Protein AF-X6MLT4-F1 (afdb_monomer_lite)

InterPro domains:
  IPR001128 Cytochrome P450 [PF00067] (23-188)
  IPR036396 Cytochrome P450 superfamily [G3DSA:1.10.630.10] (1-189)
  IPR036396 Cytochrome P450 superfamily [SSF48264] (21-188)

Foldseek 3Di:
DVVVVVVVVVVVVVVVVVLPPPPQVLQLVLCVLADDCACSNDHDPVVVVNCVVVVVLPDPCNCVVPLVVLLVVLVVLLVVLVCVLCCVVPDDDDPPPDDDDVVQSVLQSVVQSCCCSPQVDGPCSRVPPPDDDLLSVLVVLLVVLSVVCSVDPCVVVCCVVVDDSNVSNNVSSVSNVVVVVVSVVVVVD

Organism: Reticulomyxa filosa (NCBI:txid46433)

Secondary structure (DSSP, 8-state):
-HHHHHHHHHHHHHHHHHTT--TTHHHHHHHTTSSSS-TTT--HHHHHHHHHHHHHHS-HHHIIIIIHHHHHHHHHHHHHHHHHHHTTTS-SS--------HHHHHHHHHHHHHHHHHHS----TTTTTTS--HHHHHHHHHHHHHHHHHH-TTHHHHHHHT-THHHHHHHHHHHHHHHHHHHHHHHH-

Structure (mmCIF, N/CA/C/O backbone):
data_AF-X6MLT4-F1
#
_entry.id   AF-X6MLT4-F1
#
loop_
_atom_site.group_PDB
_atom_site.id
_atom_site.type_symbol
_atom_site.label_atom_id
_atom_site.label_alt_id
_atom_site.label_comp_id
_atom_site.label_asym_id
_atom_site.label_entity_id
_atom_site.label_seq_id
_atom_site.pdbx_PDB_ins_code
_atom_site.Cartn_x
_atom_site.Cartn_y
_atom_site.Cartn_z
_atom_site.occupancy
_atom_site.B_iso_or_equiv
_atom_site.auth_seq_id
_atom_site.auth_comp_id
_atom_site.auth_asym_id
_atom_site.auth_atom_id
_atom_site.pdbx_PDB_model_num
ATOM 1 N N . LYS A 1 1 ? 28.533 39.819 -15.762 1.00 54.66 1 LYS A N 1
ATOM 2 C CA . LYS A 1 1 ? 27.750 38.978 -16.721 1.00 54.66 1 LYS A CA 1
ATOM 3 C C . LYS A 1 1 ? 28.356 37.575 -16.992 1.00 54.66 1 LYS A C 1
ATOM 5 O O . LYS A 1 1 ? 27.590 36.622 -17.124 1.00 54.66 1 LYS A O 1
ATOM 10 N N . ASN A 1 2 ? 29.686 37.382 -16.991 1.00 53.00 2 ASN A N 1
ATOM 11 C CA . ASN A 1 2 ? 30.328 36.073 -17.263 1.00 53.00 2 ASN A CA 1
ATOM 12 C C . ASN A 1 2 ? 30.229 35.022 -16.133 1.00 53.00 2 ASN A C 1
ATOM 14 O O . ASN A 1 2 ? 30.127 33.825 -16.408 1.00 53.00 2 ASN A O 1
ATOM 18 N N . VAL A 1 3 ? 30.159 35.446 -14.867 1.00 55.94 3 VAL A N 1
ATOM 19 C CA . VAL A 1 3 ? 30.060 34.540 -13.703 1.00 55.94 3 VAL A CA 1
ATOM 20 C C . VAL A 1 3 ? 28.701 33.823 -13.633 1.00 55.94 3 VAL A C 1
ATOM 22 O O . VAL A 1 3 ? 28.648 32.618 -13.381 1.00 55.94 3 VAL A O 1
ATOM 25 N N . LEU A 1 4 ? 27.596 34.513 -13.950 1.00 54.12 4 LEU A N 1
ATOM 26 C CA . LEU A 1 4 ? 26.261 33.899 -14.027 1.00 54.12 4 LEU A CA 1
ATOM 27 C C . LEU A 1 4 ? 26.144 32.889 -15.180 1.00 54.12 4 LEU A C 1
ATOM 29 O O . LEU A 1 4 ? 25.525 31.838 -15.006 1.00 54.12 4 LEU A O 1
ATOM 33 N N . LYS A 1 5 ? 26.771 33.159 -16.336 1.00 52.03 5 LYS A N 1
ATOM 34 C CA . LYS A 1 5 ? 26.827 32.205 -17.458 1.00 52.03 5 LYS A CA 1
ATOM 35 C C . LYS A 1 5 ? 27.640 30.955 -17.093 1.00 52.03 5 LYS A C 1
ATOM 37 O O . LYS A 1 5 ? 27.189 29.849 -17.393 1.00 52.03 5 LYS A O 1
ATOM 42 N N . LYS A 1 6 ? 28.768 31.103 -16.376 1.00 51.09 6 LYS A N 1
ATOM 43 C CA . LYS A 1 6 ? 29.534 29.971 -15.818 1.00 51.09 6 LYS A CA 1
ATOM 44 C C . LYS A 1 6 ? 28.694 29.173 -14.815 1.00 51.09 6 LYS A C 1
ATOM 46 O O . LYS A 1 6 ? 28.498 27.987 -15.045 1.00 51.09 6 LYS A O 1
ATOM 51 N N . LYS A 1 7 ? 28.074 29.800 -13.803 1.00 51.25 7 LYS A N 1
ATOM 52 C CA . LYS A 1 7 ? 27.198 29.106 -12.829 1.00 51.25 7 LYS A CA 1
ATOM 53 C C . LYS A 1 7 ? 26.026 28.366 -13.496 1.00 51.25 7 LYS A C 1
ATOM 55 O O . LYS A 1 7 ? 25.734 27.234 -13.110 1.00 51.25 7 LYS A O 1
ATOM 60 N N . LYS A 1 8 ? 25.385 28.946 -14.521 1.00 50.88 8 LYS A N 1
ATOM 61 C CA . LYS A 1 8 ? 24.326 28.275 -15.303 1.00 50.88 8 LYS A CA 1
ATOM 62 C C . LYS A 1 8 ? 24.867 27.082 -16.104 1.00 50.88 8 LYS A C 1
ATOM 64 O O . LYS A 1 8 ? 24.251 26.020 -16.064 1.00 50.88 8 LYS A O 1
ATOM 69 N N . LYS A 1 9 ? 26.030 27.203 -16.760 1.00 50.06 9 LYS A N 1
ATOM 70 C CA . LYS A 1 9 ? 26.694 26.081 -17.456 1.00 50.06 9 LYS A CA 1
ATOM 71 C C . LYS A 1 9 ? 27.125 24.974 -16.487 1.00 50.06 9 LYS A C 1
ATOM 73 O O . LYS A 1 9 ? 26.921 23.807 -16.802 1.00 50.06 9 LYS A O 1
ATOM 78 N N . THR A 1 10 ? 27.627 25.305 -15.297 1.00 50.66 10 THR A N 1
ATOM 79 C CA . THR A 1 10 ? 28.013 24.320 -14.270 1.00 50.66 10 THR A CA 1
ATOM 80 C C . THR A 1 10 ? 26.795 23.638 -13.649 1.00 50.66 10 THR A C 1
ATOM 82 O O . THR A 1 10 ? 26.817 22.425 -13.477 1.00 50.66 10 THR A O 1
ATOM 85 N N . LYS A 1 11 ? 25.693 24.362 -13.391 1.00 51.34 11 LYS A N 1
ATOM 86 C CA . LYS A 1 11 ? 24.409 23.759 -12.978 1.00 51.34 11 LYS A CA 1
ATOM 87 C C . LYS A 1 11 ? 23.823 22.862 -14.070 1.00 51.34 11 LYS A C 1
ATOM 89 O O . LYS A 1 11 ? 23.312 21.797 -13.747 1.00 51.34 11 LYS A O 1
ATOM 94 N N . LYS A 1 12 ? 23.928 23.246 -15.349 1.00 46.56 12 LYS A N 1
ATOM 95 C CA . LYS A 1 12 ? 23.459 22.440 -16.491 1.00 46.56 12 LYS A CA 1
ATOM 96 C C . LYS A 1 12 ? 24.333 21.198 -16.708 1.00 46.56 12 LYS A C 1
ATOM 98 O O . LYS A 1 12 ? 23.785 20.123 -16.897 1.00 46.56 12 LYS A O 1
ATOM 103 N N . LYS A 1 13 ? 25.664 21.303 -16.568 1.00 41.69 13 LYS A N 1
ATOM 104 C CA . LYS A 1 13 ? 26.591 20.153 -16.561 1.00 41.69 13 LYS A CA 1
ATOM 105 C C . LYS A 1 13 ? 26.372 19.242 -15.350 1.00 41.69 13 LYS A C 1
ATOM 107 O O . LYS A 1 13 ? 26.327 18.036 -15.537 1.00 41.69 13 LYS A O 1
ATOM 112 N N . LYS A 1 14 ? 26.173 19.781 -14.139 1.00 45.41 14 LYS A N 1
ATOM 113 C CA . LYS A 1 14 ? 25.819 18.982 -12.951 1.00 45.41 14 LYS A CA 1
ATOM 114 C C . LYS A 1 14 ? 24.467 18.294 -13.125 1.00 45.41 14 LYS A C 1
ATOM 116 O O . LYS A 1 14 ? 24.401 17.107 -12.862 1.00 45.41 14 LYS A O 1
ATOM 121 N N . LYS A 1 15 ? 23.436 18.982 -13.643 1.00 47.72 15 LYS A N 1
ATOM 122 C CA . LYS A 1 15 ? 22.147 18.363 -14.008 1.00 47.72 15 LYS A CA 1
ATOM 123 C C . LYS A 1 15 ? 22.341 17.250 -15.035 1.00 47.72 15 LYS A C 1
ATOM 125 O O . LYS A 1 15 ? 21.882 16.154 -14.767 1.00 47.72 15 LYS A O 1
ATOM 130 N N . ASN A 1 16 ? 23.070 17.498 -16.129 1.00 44.91 16 ASN A N 1
ATOM 131 C CA . ASN A 1 16 ? 23.321 16.516 -17.192 1.00 44.91 16 ASN A CA 1
ATOM 132 C C . ASN A 1 16 ? 24.176 15.319 -16.746 1.00 44.91 16 ASN A C 1
ATOM 134 O O . ASN A 1 16 ? 23.954 14.213 -17.220 1.00 44.91 16 ASN A O 1
ATOM 138 N N . LYS A 1 17 ? 25.105 15.513 -15.803 1.00 40.62 17 LYS A N 1
ATOM 139 C CA . LYS A 1 17 ? 25.891 14.427 -15.201 1.00 40.62 17 LYS A CA 1
ATOM 140 C C . LYS A 1 17 ? 25.087 13.662 -14.137 1.00 40.62 17 LYS A C 1
ATOM 142 O O . LYS A 1 17 ? 25.287 12.466 -13.982 1.00 40.62 17 LYS A O 1
ATOM 147 N N . LEU A 1 18 ? 24.125 14.315 -13.468 1.00 41.38 18 LEU A N 1
ATOM 148 C CA . LEU A 1 18 ? 23.193 13.670 -12.531 1.00 41.38 18 LEU A CA 1
ATOM 149 C C . LEU A 1 18 ? 22.198 12.727 -13.221 1.00 41.38 18 LEU A C 1
ATOM 151 O O . LEU A 1 18 ? 21.779 11.754 -12.607 1.00 41.38 18 LEU A O 1
ATOM 155 N N . ILE A 1 19 ? 21.825 13.002 -14.477 1.00 45.56 19 ILE A N 1
ATOM 156 C CA . ILE A 1 19 ? 20.890 12.154 -15.245 1.00 45.56 19 ILE A CA 1
ATOM 157 C C . ILE A 1 19 ? 21.514 10.816 -15.664 1.00 45.56 19 ILE A C 1
ATOM 159 O O . ILE A 1 19 ? 20.781 9.929 -16.081 1.00 45.56 19 ILE A O 1
ATOM 163 N N . HIS A 1 20 ? 22.839 10.670 -15.558 1.00 39.03 20 HIS A N 1
ATOM 164 C CA . HIS A 1 20 ? 23.557 9.437 -15.893 1.00 39.03 20 HIS A CA 1
ATOM 165 C C . HIS A 1 20 ? 24.012 8.634 -14.673 1.00 39.03 20 HIS A C 1
ATOM 167 O O . HIS A 1 20 ? 24.730 7.646 -14.818 1.00 39.03 20 HIS A O 1
ATOM 173 N N . ILE A 1 21 ? 23.601 9.027 -13.467 1.00 43.94 21 ILE A N 1
ATOM 174 C CA . ILE A 1 21 ? 23.871 8.211 -12.291 1.00 43.94 21 ILE A CA 1
ATOM 175 C C . ILE A 1 21 ? 22.916 7.018 -12.353 1.00 43.94 21 ILE A C 1
ATOM 177 O O . ILE A 1 21 ? 21.702 7.209 -12.318 1.00 43.94 21 ILE A O 1
ATOM 181 N N . HIS A 1 22 ? 23.464 5.801 -12.416 1.00 46.34 22 HIS A N 1
ATOM 182 C CA . HIS A 1 22 ? 22.801 4.535 -12.076 1.00 46.34 22 HIS A CA 1
ATOM 183 C C . HIS A 1 22 ? 22.332 4.544 -10.607 1.00 46.34 22 HIS A C 1
ATOM 185 O O . HIS A 1 22 ? 22.750 3.733 -9.789 1.00 46.34 22 HIS A O 1
ATOM 191 N N . LYS A 1 23 ? 21.510 5.518 -10.223 1.00 49.00 23 LYS A N 1
ATOM 192 C CA . LYS A 1 23 ? 21.216 5.827 -8.823 1.00 49.00 23 LYS A CA 1
ATOM 193 C C . LYS A 1 23 ? 20.222 4.848 -8.199 1.00 49.00 23 LYS A C 1
ATOM 195 O O . LYS A 1 23 ? 20.031 4.880 -6.993 1.00 49.00 23 LYS A O 1
ATOM 200 N N . TYR A 1 24 ? 19.632 3.973 -9.014 1.00 50.09 24 TYR A N 1
ATOM 201 C CA . TYR A 1 24 ? 18.527 3.104 -8.617 1.00 50.09 24 TYR A CA 1
ATOM 202 C C . TYR A 1 24 ? 18.720 1.639 -9.030 1.00 50.09 24 TYR A C 1
ATOM 204 O O . TYR A 1 24 ? 17.807 0.850 -8.840 1.00 50.09 24 TYR A O 1
ATOM 212 N N . LYS A 1 25 ? 19.900 1.231 -9.537 1.00 52.53 25 LYS A N 1
ATOM 213 C CA . LYS A 1 25 ? 20.158 -0.160 -9.986 1.00 52.53 25 LYS A CA 1
ATOM 214 C C . LYS A 1 25 ? 19.796 -1.211 -8.927 1.00 52.53 25 LYS A C 1
ATOM 216 O O . LYS A 1 25 ? 19.258 -2.256 -9.270 1.00 52.53 25 LYS A O 1
ATOM 221 N N . HIS A 1 26 ? 20.041 -0.908 -7.653 1.00 50.03 26 HIS A N 1
ATOM 222 C CA . HIS A 1 26 ? 19.682 -1.783 -6.536 1.00 50.03 26 HIS A CA 1
ATOM 223 C C . HIS A 1 26 ? 18.173 -1.786 -6.236 1.00 50.03 26 HIS A C 1
ATOM 225 O O . HIS A 1 26 ? 17.614 -2.850 -6.001 1.00 50.03 26 HIS A O 1
ATOM 231 N N . VAL A 1 27 ? 17.496 -0.635 -6.347 1.00 52.00 27 VAL A N 1
ATOM 232 C CA . VAL A 1 27 ? 16.030 -0.526 -6.196 1.00 52.00 27 VAL A CA 1
ATOM 233 C C . VAL A 1 27 ? 15.309 -1.301 -7.304 1.00 52.00 27 VAL A C 1
ATOM 235 O O . VAL A 1 27 ? 14.382 -2.052 -7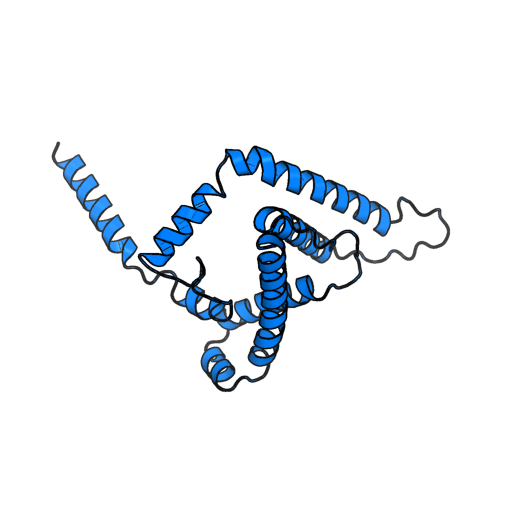.012 1.00 52.00 27 VAL A O 1
ATOM 238 N N . TYR A 1 28 ? 15.784 -1.189 -8.552 1.00 52.19 28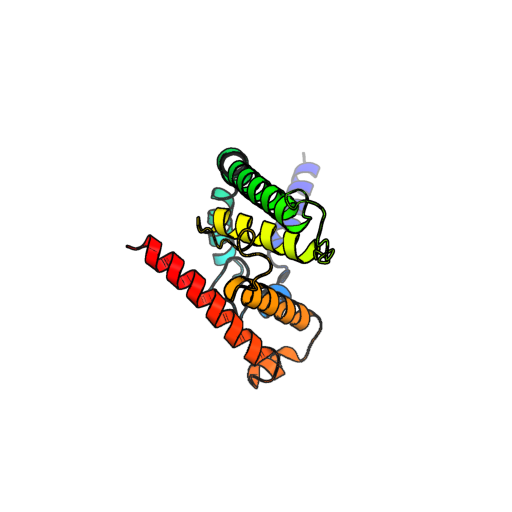 TYR A N 1
ATOM 239 C CA . TYR A 1 28 ? 15.276 -1.969 -9.686 1.00 52.19 28 TYR A CA 1
ATOM 240 C C . TYR A 1 28 ? 15.347 -3.458 -9.400 1.00 52.19 28 TYR A C 1
ATOM 242 O O . TYR A 1 28 ? 14.342 -4.158 -9.465 1.00 52.19 28 TYR A O 1
ATOM 250 N N . LEU A 1 29 ? 16.535 -3.942 -9.036 1.00 51.81 29 LEU A N 1
ATOM 251 C CA . LEU A 1 29 ? 16.753 -5.367 -8.850 1.00 51.81 29 LEU A CA 1
ATOM 252 C C . LEU A 1 29 ? 15.892 -5.972 -7.734 1.00 51.81 29 LEU A C 1
ATOM 254 O O . LEU A 1 29 ? 15.438 -7.109 -7.874 1.00 51.81 29 LEU A O 1
ATOM 258 N N . VAL A 1 30 ? 15.623 -5.204 -6.680 1.00 55.12 30 VAL A N 1
ATOM 259 C CA . VAL A 1 30 ? 14.838 -5.656 -5.531 1.00 55.12 30 VAL A CA 1
ATOM 260 C C . VAL A 1 30 ? 13.341 -5.727 -5.843 1.00 55.12 30 VAL A C 1
ATOM 262 O O . VAL A 1 30 ? 12.707 -6.712 -5.471 1.00 55.12 30 VAL A O 1
ATOM 265 N N . CYS A 1 31 ? 12.794 -4.762 -6.591 1.00 57.31 31 CYS A N 1
ATOM 266 C CA . CYS A 1 31 ? 11.363 -4.697 -6.921 1.00 57.31 31 CYS A CA 1
ATOM 267 C C . CYS A 1 31 ? 10.966 -5.381 -8.243 1.00 57.31 31 CYS A C 1
ATOM 269 O O . CYS A 1 31 ? 9.790 -5.362 -8.602 1.00 57.31 31 CYS A O 1
ATOM 271 N N . THR A 1 32 ? 11.898 -6.014 -8.964 1.00 60.00 32 THR A N 1
ATOM 272 C CA . THR A 1 32 ? 11.619 -6.699 -10.251 1.00 60.00 32 THR A CA 1
ATOM 273 C C . THR A 1 32 ? 10.580 -7.829 -10.196 1.00 60.00 32 THR A C 1
ATOM 275 O O . THR A 1 32 ? 10.226 -8.374 -11.238 1.00 60.00 32 THR A O 1
ATOM 278 N N . CYS A 1 33 ? 10.126 -8.239 -9.013 1.00 59.38 33 CYS A N 1
ATOM 279 C CA . CYS A 1 33 ? 9.062 -9.229 -8.857 1.00 59.38 33 CYS A CA 1
ATOM 280 C C . CYS A 1 33 ? 7.651 -8.636 -9.021 1.00 59.38 33 CYS A C 1
ATOM 282 O O . CYS A 1 33 ? 6.722 -9.388 -9.288 1.00 59.38 33 CYS A O 1
ATOM 284 N N . ALA A 1 34 ? 7.472 -7.316 -8.908 1.00 59.91 34 ALA A N 1
ATOM 285 C CA . ALA A 1 34 ? 6.179 -6.678 -9.153 1.00 59.91 34 ALA A CA 1
ATOM 286 C C . ALA A 1 34 ? 5.854 -6.643 -10.661 1.00 59.91 34 ALA A C 1
ATOM 288 O O . ALA A 1 34 ? 6.740 -6.398 -11.482 1.00 59.91 34 ALA A O 1
ATOM 289 N N . LYS A 1 35 ? 4.586 -6.882 -11.034 1.00 59.28 35 LYS A N 1
ATOM 290 C CA . LYS A 1 35 ? 4.142 -6.896 -12.439 1.00 59.28 35 LYS A CA 1
ATOM 291 C C . LYS A 1 35 ? 4.474 -5.576 -13.151 1.00 59.28 35 LYS A C 1
ATOM 293 O O . LYS A 1 35 ? 4.056 -4.497 -12.734 1.00 59.28 35 LYS A O 1
ATOM 298 N N . GLY A 1 36 ? 5.137 -5.703 -14.298 1.00 66.00 36 GLY A N 1
ATOM 299 C CA . GLY A 1 36 ? 5.255 -4.658 -15.308 1.00 66.00 36 GLY A CA 1
ATOM 300 C C . GLY A 1 36 ? 6.340 -3.605 -15.081 1.00 66.00 36 GLY A C 1
ATOM 301 O O . GLY A 1 36 ? 7.147 -3.621 -14.149 1.00 66.00 36 GLY A O 1
ATOM 302 N N . ASP A 1 37 ? 6.321 -2.647 -15.997 1.00 72.94 37 ASP A N 1
ATOM 303 C CA . ASP A 1 37 ? 7.250 -1.531 -16.094 1.00 72.94 37 ASP A CA 1
ATOM 304 C C . ASP A 1 37 ? 6.835 -0.394 -15.138 1.00 72.94 37 ASP A C 1
ATOM 306 O O . ASP A 1 37 ? 6.590 0.739 -15.534 1.00 72.94 37 ASP A O 1
ATOM 310 N N . GLY A 1 38 ? 6.714 -0.682 -13.840 1.00 71.50 38 GLY A N 1
ATOM 311 C CA . GLY A 1 38 ? 6.264 0.298 -12.844 1.00 71.50 38 GLY A CA 1
ATOM 312 C C . GLY A 1 38 ? 7.167 1.539 -12.734 1.00 71.50 38 GLY A C 1
ATOM 313 O O . GLY A 1 38 ? 8.320 1.553 -13.174 1.00 71.50 38 GLY A O 1
ATOM 314 N N . ILE A 1 39 ? 6.678 2.605 -12.087 1.00 77.56 39 ILE A N 1
ATOM 315 C CA . ILE A 1 39 ? 7.470 3.829 -11.826 1.00 77.56 39 ILE A CA 1
ATOM 316 C C . ILE A 1 39 ? 8.750 3.553 -11.015 1.00 77.56 39 ILE A C 1
ATOM 318 O O . ILE A 1 39 ? 9.720 4.299 -11.121 1.00 77.56 39 ILE A O 1
ATOM 322 N N . PHE A 1 40 ? 8.760 2.476 -10.228 1.00 75.62 40 PHE A N 1
ATOM 323 C CA . PHE A 1 40 ? 9.914 2.028 -9.447 1.00 75.62 40 PHE A CA 1
ATOM 324 C C . PHE A 1 40 ? 10.815 1.049 -10.207 1.00 75.62 40 PHE A C 1
ATOM 326 O O . PHE A 1 40 ? 11.946 0.836 -9.782 1.00 75.62 40 PHE A O 1
ATOM 333 N N . ASN A 1 41 ? 10.320 0.468 -11.309 1.00 75.06 41 ASN A N 1
ATOM 334 C CA . ASN A 1 41 ? 11.003 -0.589 -12.055 1.00 75.06 41 ASN A CA 1
ATOM 335 C C . ASN A 1 41 ? 11.476 -0.167 -13.467 1.00 75.06 41 ASN A C 1
ATOM 337 O O . ASN A 1 41 ? 12.159 -0.919 -14.152 1.00 75.06 41 ASN A O 1
ATOM 341 N N . THR A 1 42 ? 11.182 1.068 -13.889 1.00 81.25 42 THR A N 1
ATOM 342 C CA . THR A 1 42 ? 11.646 1.643 -15.164 1.00 81.25 42 THR A CA 1
ATOM 343 C C . THR A 1 42 ? 12.588 2.825 -15.009 1.00 81.25 42 THR A C 1
ATOM 345 O O . THR A 1 42 ? 12.370 3.671 -14.151 1.00 81.25 42 THR A O 1
ATOM 348 N N . ASP A 1 43 ? 13.562 2.942 -15.921 1.00 78.19 43 ASP A N 1
ATOM 349 C CA . ASP A 1 43 ? 14.540 4.035 -15.998 1.00 78.19 43 ASP A CA 1
ATOM 350 C C . ASP A 1 43 ? 14.289 4.984 -17.196 1.00 78.19 43 ASP A C 1
ATOM 352 O O . ASP A 1 43 ? 13.504 4.729 -18.117 1.00 78.19 43 ASP A O 1
ATOM 356 N N . GLY A 1 44 ? 14.990 6.122 -17.216 1.00 83.31 44 GLY A N 1
ATOM 357 C CA . GLY A 1 44 ? 15.119 6.961 -18.413 1.00 83.31 44 GLY A CA 1
ATOM 358 C C . GLY A 1 44 ? 13.822 7.639 -18.882 1.00 83.31 44 GLY A C 1
ATOM 359 O O . GLY A 1 44 ? 13.242 8.464 -18.172 1.00 83.31 44 GLY A O 1
ATOM 360 N N . LYS A 1 45 ? 13.416 7.398 -20.138 1.00 84.94 45 LYS A N 1
ATOM 361 C CA . LYS A 1 45 ? 12.229 8.044 -20.739 1.00 84.94 45 LYS A CA 1
ATOM 362 C C . LYS A 1 45 ? 10.921 7.499 -20.159 1.00 84.94 45 LYS A C 1
ATOM 364 O O . LYS A 1 45 ? 9.991 8.281 -19.981 1.00 84.94 45 LYS A O 1
ATOM 369 N N . ILE A 1 46 ? 10.862 6.201 -19.863 1.00 83.31 46 ILE A N 1
ATOM 370 C CA . ILE A 1 46 ? 9.659 5.542 -19.335 1.00 83.31 46 ILE A CA 1
ATOM 371 C C . ILE A 1 46 ? 9.390 6.042 -17.913 1.00 83.31 46 ILE A C 1
ATOM 373 O O . ILE A 1 46 ? 8.312 6.573 -17.650 1.00 83.31 46 ILE A O 1
ATOM 377 N N . TRP A 1 47 ? 10.424 6.069 -17.066 1.00 86.19 47 TRP A N 1
ATOM 378 C CA . TRP A 1 47 ? 10.353 6.675 -15.735 1.00 86.19 47 TRP A CA 1
ATOM 379 C C . TRP A 1 47 ? 9.806 8.106 -15.754 1.00 86.19 47 TRP A C 1
ATOM 381 O O . 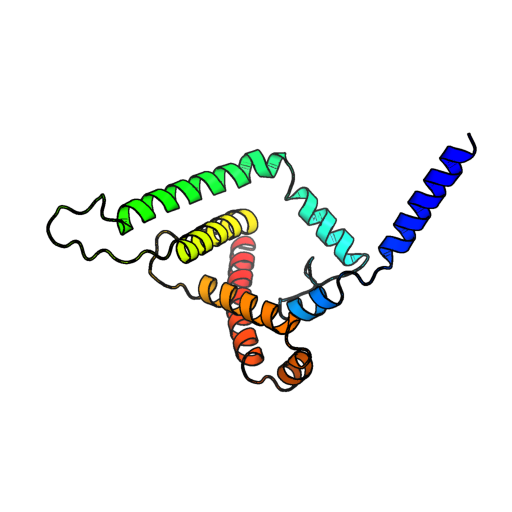TRP A 1 47 ? 8.925 8.462 -14.975 1.00 86.19 47 TRP A O 1
ATOM 391 N N . LYS A 1 48 ? 10.304 8.948 -16.674 1.00 86.31 48 LYS A N 1
ATOM 392 C CA . LYS A 1 48 ? 9.840 10.338 -16.808 1.00 86.31 48 LYS A CA 1
ATOM 393 C C . LYS A 1 48 ? 8.355 10.415 -17.147 1.00 86.31 48 LYS A C 1
ATOM 395 O O . LYS A 1 48 ? 7.680 11.291 -16.613 1.00 86.31 48 LYS A O 1
ATOM 400 N N . LYS A 1 49 ? 7.856 9.527 -18.013 1.00 88.12 49 LYS A N 1
ATOM 401 C CA . LYS A 1 49 ? 6.427 9.450 -18.344 1.00 88.12 49 LYS A CA 1
ATOM 402 C C . LYS A 1 49 ? 5.611 9.047 -17.113 1.00 88.12 49 LYS A C 1
ATOM 404 O O . LYS A 1 49 ? 4.704 9.787 -16.742 1.00 88.12 49 LYS A O 1
ATOM 409 N N . HIS A 1 50 ? 5.979 7.957 -16.437 1.00 86.69 50 HIS A N 1
ATOM 410 C CA . HIS A 1 50 ? 5.270 7.481 -15.240 1.00 86.69 50 HIS A CA 1
ATOM 411 C C . HIS A 1 50 ? 5.286 8.514 -14.112 1.00 86.69 50 HIS A C 1
ATOM 413 O O . HIS A 1 50 ? 4.244 8.823 -13.539 1.00 86.69 50 HIS A O 1
ATOM 419 N N . ARG A 1 51 ? 6.434 9.152 -13.864 1.00 88.81 51 ARG A N 1
ATOM 420 C CA . ARG A 1 51 ? 6.547 10.237 -12.885 1.00 88.81 51 ARG A CA 1
ATOM 421 C C . ARG A 1 51 ? 5.705 11.453 -13.252 1.00 88.81 51 ARG A C 1
ATOM 423 O O . ARG A 1 51 ? 5.113 12.049 -12.360 1.00 88.81 51 ARG A O 1
ATOM 430 N N . ALA A 1 52 ? 5.648 11.835 -14.527 1.00 89.31 52 ALA A N 1
ATOM 431 C CA . ALA A 1 52 ? 4.818 12.957 -14.957 1.00 89.31 52 ALA A CA 1
ATOM 432 C C . ALA A 1 52 ? 3.327 12.679 -14.718 1.00 89.31 52 ALA A C 1
ATOM 434 O O . ALA A 1 52 ? 2.611 13.576 -14.281 1.00 89.31 52 ALA A O 1
ATOM 435 N N . ILE A 1 53 ? 2.868 11.447 -14.953 1.00 87.44 53 ILE A N 1
ATOM 436 C CA . ILE A 1 53 ? 1.494 11.025 -14.647 1.00 87.44 53 ILE A CA 1
ATOM 437 C C . ILE A 1 53 ? 1.258 11.065 -13.132 1.00 87.44 53 ILE A C 1
ATOM 439 O O . ILE A 1 53 ? 0.395 11.811 -12.678 1.00 87.44 53 ILE A O 1
ATOM 443 N N . ALA A 1 54 ? 2.089 10.373 -12.347 1.00 84.88 54 ALA A N 1
ATOM 444 C CA . ALA A 1 54 ? 1.959 10.320 -10.890 1.00 84.88 54 ALA A CA 1
ATOM 445 C C . ALA A 1 54 ? 1.979 11.716 -10.242 1.00 84.88 54 ALA A C 1
ATOM 447 O O . ALA A 1 54 ? 1.170 12.012 -9.373 1.00 84.88 54 ALA A O 1
ATOM 448 N N . SER A 1 55 ? 2.846 12.621 -10.705 1.00 86.75 55 SER A N 1
ATOM 449 C CA . SER A 1 55 ? 2.937 13.982 -10.155 1.00 86.75 55 SER A CA 1
ATOM 450 C C . SER A 1 55 ? 1.664 14.819 -10.316 1.00 86.75 55 SER A C 1
ATOM 452 O O . SER A 1 55 ? 1.464 15.758 -9.553 1.00 86.75 55 SER A O 1
ATOM 454 N N . ARG A 1 56 ? 0.804 14.495 -11.291 1.00 85.44 56 ARG A N 1
ATOM 455 C CA . ARG A 1 56 ? -0.496 15.161 -11.464 1.00 85.44 56 ARG A CA 1
ATOM 456 C C . ARG A 1 56 ? -1.572 14.593 -10.544 1.00 85.44 56 ARG A C 1
ATOM 458 O O . ARG A 1 56 ? -2.500 15.314 -10.206 1.00 85.44 56 ARG A O 1
ATOM 465 N N . ILE A 1 57 ? -1.426 13.333 -10.141 1.00 80.62 57 ILE A N 1
ATOM 466 C CA . ILE A 1 57 ? -2.280 12.703 -9.131 1.00 80.62 57 ILE A CA 1
ATOM 467 C C . ILE A 1 57 ? -1.937 13.311 -7.763 1.00 80.62 57 ILE A C 1
ATOM 469 O O . ILE A 1 57 ? -2.806 13.811 -7.065 1.00 80.62 57 ILE A O 1
ATOM 473 N N . PHE A 1 58 ? -0.647 13.418 -7.436 1.00 81.12 58 PHE A N 1
ATOM 474 C CA . PHE A 1 58 ? -0.164 14.006 -6.181 1.00 81.12 58 PHE A CA 1
A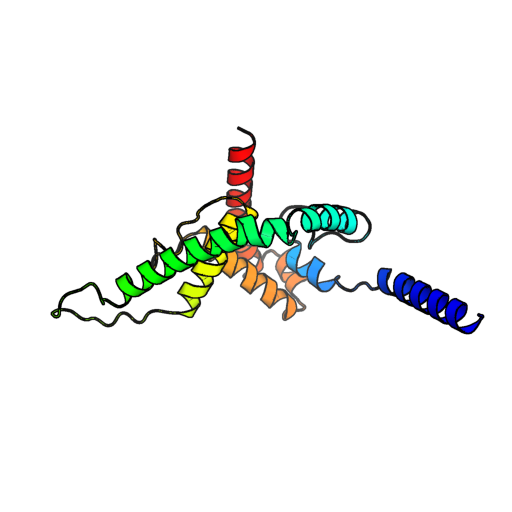TOM 475 C C . PHE A 1 58 ? 0.017 15.531 -6.252 1.00 81.12 58 PHE A C 1
ATOM 477 O O . PHE A 1 58 ? 1.115 16.059 -6.059 1.00 81.12 58 PHE A O 1
ATOM 484 N N . THR A 1 59 ? -1.061 16.261 -6.537 1.00 87.62 59 THR A N 1
ATOM 485 C CA . THR A 1 59 ? -1.066 17.731 -6.420 1.00 87.62 59 THR A CA 1
ATOM 486 C C . THR A 1 59 ? -1.448 18.173 -5.010 1.00 87.62 59 THR A C 1
ATOM 488 O O . THR A 1 59 ? -2.140 17.456 -4.296 1.00 87.62 59 THR A O 1
ATOM 491 N N . MET A 1 60 ? -1.057 19.392 -4.612 1.00 83.12 60 MET A N 1
ATOM 492 C CA . MET A 1 60 ? -1.483 19.967 -3.323 1.00 83.12 60 MET A CA 1
ATOM 493 C C . MET A 1 60 ? -3.005 20.040 -3.179 1.00 83.12 60 MET A C 1
ATOM 495 O O . MET A 1 60 ? -3.516 19.886 -2.077 1.00 83.12 60 MET A O 1
ATOM 499 N N . ARG A 1 61 ? -3.715 20.256 -4.291 1.00 85.12 61 ARG A N 1
ATOM 500 C CA . ARG A 1 61 ? -5.176 20.242 -4.315 1.00 85.12 61 ARG A CA 1
ATOM 501 C C . ARG A 1 61 ? -5.712 18.846 -4.004 1.00 85.12 61 ARG A C 1
ATOM 503 O O . ARG A 1 61 ? -6.445 18.694 -3.047 1.00 85.12 61 ARG A O 1
ATOM 510 N N . SER A 1 62 ? -5.267 17.821 -4.735 1.00 83.94 62 SER A N 1
ATOM 511 C CA . SER A 1 62 ? -5.688 16.434 -4.479 1.00 83.94 62 SER A CA 1
ATOM 512 C C . SER A 1 62 ? -5.335 15.958 -3.065 1.00 83.94 62 SER A C 1
ATOM 514 O O . SER A 1 62 ? -6.121 15.254 -2.438 1.00 83.94 62 SER A O 1
ATOM 516 N N . LEU A 1 63 ? -4.187 16.386 -2.531 1.00 82.25 63 LEU A N 1
ATOM 517 C CA . LEU A 1 63 ? -3.804 16.090 -1.152 1.00 82.25 63 LEU A CA 1
ATOM 518 C C . LEU A 1 63 ? -4.790 16.682 -0.138 1.00 82.25 63 LEU A C 1
ATOM 520 O O . LEU A 1 63 ? -5.225 15.962 0.752 1.00 82.25 63 LEU A O 1
ATOM 524 N N . LYS A 1 64 ? -5.143 17.966 -0.273 1.00 84.44 64 LYS A N 1
ATOM 525 C CA . LYS A 1 64 ? -6.061 18.643 0.656 1.00 84.44 64 LYS A CA 1
ATOM 526 C C . LYS A 1 64 ? -7.507 18.186 0.505 1.00 84.44 64 LYS A C 1
ATOM 528 O O . LYS A 1 64 ? -8.158 17.951 1.511 1.00 84.44 64 LYS A O 1
ATOM 533 N N . ASP A 1 65 ? -7.973 18.064 -0.731 1.00 84.62 65 ASP A N 1
ATOM 534 C CA . ASP A 1 65 ? -9.393 17.872 -1.025 1.00 84.62 65 ASP A CA 1
ATOM 535 C C . ASP A 1 65 ? -9.815 16.400 -0.948 1.00 84.62 65 ASP A C 1
ATOM 537 O O . ASP A 1 65 ? -10.999 16.122 -0.860 1.00 84.62 65 ASP A O 1
ATOM 541 N N . HIS A 1 66 ? -8.877 15.449 -1.039 1.00 83.56 66 HIS A N 1
ATOM 542 C CA . HIS A 1 66 ? -9.223 14.026 -1.114 1.00 83.56 66 HIS A CA 1
ATOM 543 C C . HIS A 1 66 ? -8.394 13.153 -0.172 1.00 83.56 66 HIS A C 1
ATOM 545 O O . HIS A 1 66 ? -8.944 12.380 0.608 1.00 83.56 66 HIS A O 1
ATOM 551 N N . MET A 1 67 ? -7.063 13.275 -0.210 1.00 88.44 67 MET A N 1
ATOM 552 C CA . MET A 1 67 ? -6.206 12.389 0.591 1.00 88.44 67 MET A CA 1
ATOM 553 C C . MET A 1 67 ? -6.321 12.679 2.089 1.00 88.44 67 MET A C 1
ATOM 555 O O . MET A 1 67 ? -6.314 11.751 2.889 1.00 88.44 67 MET A O 1
ATOM 559 N N . PHE A 1 68 ? -6.434 13.955 2.465 1.00 89.88 68 PHE A N 1
ATOM 560 C CA . PHE A 1 68 ? -6.571 14.360 3.861 1.00 89.88 68 PHE A CA 1
ATOM 561 C C . PHE A 1 68 ? -7.915 13.930 4.452 1.00 89.88 68 PHE A C 1
ATOM 563 O O . PHE A 1 68 ? -7.935 13.351 5.530 1.00 89.88 68 PHE A O 1
ATOM 570 N N . GLU A 1 69 ? -9.015 14.138 3.725 1.00 89.25 69 GLU A N 1
ATOM 571 C CA . GLU A 1 69 ? -10.348 13.695 4.148 1.00 89.25 69 GLU A CA 1
ATOM 572 C C . GLU A 1 69 ? -10.411 12.170 4.311 1.00 89.25 69 GLU A C 1
ATOM 574 O O . GLU A 1 69 ? -10.841 11.676 5.348 1.00 89.25 69 GLU A O 1
ATOM 579 N N . CYS A 1 70 ? -9.887 11.413 3.340 1.00 88.94 70 CYS A N 1
ATOM 580 C CA . CYS A 1 70 ? -9.775 9.960 3.465 1.00 88.94 70 CYS A CA 1
ATOM 581 C C . CYS A 1 70 ? -8.983 9.549 4.713 1.00 88.94 70 CYS A C 1
ATOM 583 O O . CYS A 1 70 ? -9.403 8.654 5.450 1.00 88.94 70 CYS A O 1
ATOM 585 N N . PHE A 1 71 ? -7.837 10.190 4.948 1.00 90.69 71 PHE A N 1
ATOM 586 C CA . PHE A 1 71 ? -6.990 9.856 6.083 1.00 90.69 71 PHE A CA 1
ATOM 587 C C . PHE A 1 71 ? -7.679 10.159 7.418 1.00 90.69 71 PHE A C 1
ATOM 589 O O . PHE A 1 71 ? -7.551 9.363 8.345 1.00 90.69 71 PHE A O 1
ATOM 596 N N . LEU A 1 72 ? -8.432 11.260 7.511 1.00 91.88 72 LEU A N 1
ATOM 597 C CA . LEU A 1 72 ? -9.239 11.582 8.689 1.00 91.88 72 LEU A CA 1
ATOM 598 C C . LEU A 1 72 ? -10.307 10.517 8.936 1.00 91.88 72 LEU A C 1
ATOM 600 O O . LEU A 1 72 ? -10.319 9.937 10.014 1.00 91.88 72 LEU A O 1
ATOM 604 N N . ASN A 1 73 ? -11.097 10.165 7.920 1.00 91.50 73 ASN A N 1
ATOM 605 C CA . ASN A 1 73 ? -12.130 9.132 8.051 1.00 91.50 73 ASN A CA 1
ATOM 606 C C . ASN A 1 73 ? -11.535 7.782 8.492 1.00 91.50 73 ASN A C 1
ATOM 608 O O . ASN A 1 73 ? -12.072 7.101 9.358 1.00 91.50 73 ASN A O 1
ATOM 612 N N . THR A 1 74 ? -10.378 7.415 7.934 1.00 92.31 74 THR A N 1
ATOM 613 C CA . THR A 1 74 ? -9.670 6.182 8.319 1.00 92.31 74 THR A CA 1
ATOM 614 C C . THR A 1 74 ? -9.117 6.273 9.752 1.00 92.31 74 THR A C 1
ATOM 616 O O . THR A 1 74 ? -9.051 5.272 10.464 1.00 92.31 74 THR A O 1
ATOM 619 N N . SER A 1 75 ? -8.718 7.469 10.195 1.00 92.56 75 SER A N 1
ATOM 620 C CA . SER A 1 75 ? -8.249 7.712 11.566 1.00 92.56 75 SER A CA 1
ATOM 621 C C . SER A 1 75 ? -9.390 7.633 12.578 1.00 92.56 75 SER A C 1
ATOM 623 O O . SER A 1 75 ? -9.188 7.112 13.672 1.00 92.56 75 SER A O 1
ATOM 625 N N . ASP A 1 76 ? -10.585 8.087 12.209 1.00 93.38 76 ASP A N 1
ATOM 626 C CA . ASP A 1 76 ? -11.780 7.957 13.043 1.00 93.38 76 ASP A CA 1
ATOM 627 C C . ASP A 1 76 ? -12.155 6.478 13.231 1.00 93.38 76 ASP A C 1
ATOM 629 O O . ASP A 1 76 ? -12.338 6.031 14.365 1.00 93.38 76 ASP A O 1
ATOM 633 N N . ASP A 1 77 ? -12.149 5.687 12.149 1.00 92.25 77 ASP A N 1
ATOM 634 C CA . ASP A 1 77 ? -12.350 4.229 12.205 1.00 92.25 77 ASP A CA 1
ATOM 635 C C . ASP A 1 77 ? -11.287 3.539 13.084 1.00 92.25 77 ASP A C 1
ATOM 637 O O . ASP A 1 77 ? -11.590 2.632 13.866 1.00 92.25 77 ASP A O 1
ATOM 641 N N . PHE A 1 78 ? -10.032 3.987 12.997 1.00 93.50 78 PHE A N 1
ATOM 642 C CA . PHE A 1 78 ? -8.933 3.503 13.833 1.00 93.50 78 PHE A CA 1
ATOM 643 C C . PHE A 1 78 ? -9.154 3.798 15.320 1.00 93.50 78 PHE A C 1
ATOM 645 O O . PHE A 1 78 ? -8.986 2.902 16.150 1.00 93.50 78 PHE A O 1
ATOM 652 N N . MET A 1 79 ? -9.551 5.025 15.662 1.00 92.25 79 MET A N 1
ATOM 653 C CA . MET A 1 79 ? -9.827 5.414 17.047 1.00 92.25 79 MET A CA 1
ATOM 654 C C . MET A 1 79 ? -11.020 4.642 17.612 1.00 92.25 79 MET A C 1
ATOM 656 O O . MET A 1 79 ? -10.928 4.109 18.717 1.00 92.25 79 MET A O 1
ATOM 660 N N . ALA A 1 80 ? -12.095 4.499 16.832 1.00 91.56 80 ALA A N 1
ATOM 661 C CA . ALA A 1 80 ? -13.256 3.704 17.219 1.00 91.56 80 ALA A CA 1
ATOM 662 C C . ALA A 1 80 ? -12.866 2.248 17.519 1.00 91.56 80 ALA A C 1
ATOM 664 O O . ALA A 1 80 ? -13.252 1.699 18.555 1.00 91.56 80 ALA A O 1
ATOM 665 N N . LYS A 1 81 ? -12.035 1.638 16.662 1.00 90.44 81 LYS A N 1
ATOM 666 C CA . LYS A 1 81 ? -11.575 0.263 16.872 1.00 90.44 81 LYS A CA 1
ATOM 667 C C . LYS A 1 81 ? -10.652 0.123 18.081 1.00 90.44 81 LYS A C 1
ATOM 669 O O . LYS A 1 81 ? -10.732 -0.873 18.796 1.00 90.44 81 LYS A O 1
ATOM 674 N N . LEU A 1 82 ? -9.783 1.100 18.340 1.00 89.44 82 LEU A N 1
ATOM 675 C CA . LEU A 1 82 ? -8.933 1.081 19.530 1.00 89.44 82 LEU A CA 1
ATOM 676 C C . LEU A 1 82 ? -9.744 1.172 20.825 1.00 89.44 82 LEU A C 1
ATOM 678 O O . LEU A 1 82 ? -9.449 0.422 21.756 1.00 89.44 82 LEU A O 1
ATOM 682 N N . SER A 1 83 ? -10.770 2.025 20.889 1.00 87.88 83 SER A N 1
ATOM 683 C CA . SER A 1 83 ? -11.663 2.095 22.055 1.00 87.88 83 SER A CA 1
ATOM 684 C C . SER A 1 83 ? -12.445 0.790 22.261 1.00 87.88 83 SER A C 1
ATOM 686 O O . SER A 1 83 ? -12.598 0.341 23.400 1.00 87.88 83 SER A O 1
ATOM 688 N N . GLU A 1 84 ? -12.872 0.129 21.176 1.00 86.69 84 GLU A N 1
ATOM 689 C CA . GLU A 1 84 ? -13.496 -1.204 21.224 1.00 86.69 84 GLU A CA 1
ATOM 690 C C . GLU A 1 84 ? -12.542 -2.257 21.817 1.00 86.69 84 GLU A C 1
ATOM 692 O O . GLU A 1 84 ? -12.913 -2.983 22.742 1.00 86.69 84 GLU A O 1
ATOM 697 N N . LEU A 1 85 ? -11.301 -2.317 21.321 1.00 83.19 85 LEU A N 1
ATOM 698 C CA . LEU A 1 85 ? -10.294 -3.293 21.753 1.00 83.19 85 LEU A CA 1
ATOM 699 C C . LEU A 1 85 ? -9.775 -3.032 23.176 1.00 83.19 85 LEU A C 1
ATOM 701 O O . LEU A 1 85 ? -9.471 -3.977 23.897 1.00 83.19 85 LEU A O 1
ATOM 705 N N . THR A 1 86 ? -9.691 -1.767 23.598 1.00 80.31 86 THR A N 1
ATOM 706 C CA . THR A 1 86 ? -9.210 -1.378 24.940 1.00 80.31 86 THR A CA 1
ATOM 707 C C . THR A 1 86 ? -10.274 -1.613 26.023 1.00 80.31 86 THR A C 1
ATOM 709 O O . THR A 1 86 ? -9.992 -1.526 27.218 1.00 80.31 86 THR A O 1
ATOM 712 N N . GLY A 1 87 ? -11.504 -1.962 25.631 1.00 69.88 87 GLY A N 1
ATOM 713 C CA . GLY A 1 87 ? -12.565 -2.305 26.572 1.00 69.88 87 GLY A CA 1
ATOM 714 C C . GLY A 1 87 ? -13.147 -1.102 27.314 1.00 69.88 87 GLY A C 1
ATOM 715 O O . GLY A 1 87 ? -13.841 -1.300 28.306 1.00 69.88 87 GLY A O 1
ATOM 716 N N . GLU A 1 88 ? -12.945 0.130 26.830 1.00 58.28 88 GLU A N 1
ATOM 717 C CA . GLU A 1 88 ? -13.670 1.311 27.336 1.00 58.28 88 GLU A CA 1
ATOM 718 C C . GLU A 1 88 ? -15.196 1.141 27.189 1.00 58.28 88 GLU A C 1
ATOM 720 O O . GLU A 1 88 ? -15.966 1.732 27.941 1.00 58.28 88 GLU A O 1
ATOM 725 N N . ALA A 1 89 ? -15.633 0.268 26.273 1.00 51.19 89 ALA A N 1
ATOM 726 C CA . ALA A 1 89 ? -17.030 -0.099 26.055 1.00 51.19 89 ALA A CA 1
ATOM 727 C C . ALA A 1 89 ? -17.513 -1.348 26.833 1.00 51.19 89 ALA A C 1
ATOM 729 O O . ALA A 1 89 ? -18.697 -1.673 26.751 1.00 51.19 89 ALA A O 1
ATOM 730 N N . LYS A 1 90 ? -16.648 -2.077 27.562 1.00 50.78 90 LYS A N 1
ATOM 731 C CA . LYS A 1 90 ? -17.028 -3.315 28.276 1.00 50.78 90 LYS A CA 1
ATOM 732 C C . LYS A 1 90 ? -17.069 -3.095 29.792 1.00 50.78 90 LYS A C 1
ATOM 734 O O . LYS A 1 90 ? -16.071 -2.749 30.421 1.00 50.78 90 LYS A O 1
ATOM 739 N N . SER A 1 91 ? -18.244 -3.318 30.378 1.00 50.28 91 SER A N 1
ATOM 740 C CA . SER A 1 91 ? -18.497 -3.256 31.818 1.00 50.28 91 SER A CA 1
ATOM 741 C C . SER A 1 91 ? -17.713 -4.330 32.585 1.00 50.28 91 SER A C 1
ATOM 743 O O . SER A 1 91 ? -17.966 -5.520 32.433 1.00 50.28 91 SER A O 1
ATOM 745 N N . SER A 1 92 ? -16.785 -3.847 33.408 1.00 50.94 92 SER A N 1
ATOM 746 C CA . SER A 1 92 ? -16.317 -4.323 34.723 1.00 50.94 92 SER A CA 1
ATOM 747 C C . SER A 1 92 ? -15.883 -5.770 34.997 1.00 50.94 92 SER A C 1
ATOM 749 O O . SER A 1 92 ? -14.971 -5.903 35.807 1.00 50.94 92 SER A O 1
ATOM 751 N N . ASP A 1 93 ? -16.432 -6.826 34.392 1.00 50.06 93 ASP A N 1
ATOM 752 C CA . ASP A 1 93 ? -16.359 -8.152 35.048 1.00 50.06 93 ASP A CA 1
ATOM 753 C C . ASP A 1 93 ? -15.440 -9.196 34.390 1.00 50.06 93 ASP A C 1
ATOM 755 O O . ASP A 1 93 ? -15.175 -10.234 34.988 1.00 50.06 93 ASP A O 1
ATOM 759 N N . GLU A 1 94 ? -14.854 -8.913 33.224 1.00 50.81 94 GLU A N 1
ATOM 760 C CA . GLU A 1 94 ? -13.886 -9.825 32.589 1.00 50.81 94 GLU A CA 1
ATOM 761 C C . GLU A 1 94 ? -12.878 -9.030 31.743 1.00 50.81 94 GLU A C 1
ATOM 763 O O . GLU A 1 94 ? -12.950 -8.953 30.516 1.00 50.81 94 GLU A O 1
ATOM 768 N N . LYS A 1 95 ? -11.959 -8.324 32.416 1.00 52.22 95 LYS A N 1
ATOM 769 C CA . LYS A 1 95 ? -10.858 -7.605 31.757 1.00 52.22 95 LYS A CA 1
ATOM 770 C C . LYS A 1 95 ? -9.656 -8.524 31.586 1.00 52.22 95 LYS A C 1
ATOM 772 O O . LYS A 1 95 ? -8.626 -8.328 32.229 1.00 52.22 95 LYS A O 1
ATOM 777 N N . ASP A 1 96 ? -9.757 -9.467 30.660 1.00 52.59 96 ASP A N 1
ATOM 778 C CA . ASP A 1 96 ? -8.550 -9.932 29.989 1.00 52.59 96 ASP A CA 1
ATOM 779 C C . ASP A 1 96 ? -8.015 -8.738 29.193 1.00 52.59 96 ASP A C 1
ATOM 781 O O . ASP A 1 96 ? -8.534 -8.393 28.131 1.00 52.59 96 ASP A O 1
ATOM 785 N N . LEU A 1 97 ? -7.028 -8.030 29.757 1.00 54.91 97 LEU A N 1
ATOM 786 C CA . LEU A 1 97 ? -6.282 -6.990 29.053 1.00 54.91 97 LEU A CA 1
ATOM 787 C C . LEU A 1 97 ? -5.589 -7.643 27.858 1.00 54.91 97 LEU A C 1
ATOM 789 O O . LEU A 1 97 ? -4.456 -8.119 27.946 1.00 54.91 97 LEU A O 1
ATOM 793 N N . GLN A 1 98 ? -6.292 -7.689 26.732 1.00 62.06 98 GLN A N 1
ATOM 794 C CA . GLN A 1 98 ? -5.734 -8.165 25.487 1.00 62.06 98 GLN A CA 1
ATOM 795 C C . GLN A 1 98 ? -4.631 -7.182 25.094 1.00 62.06 98 GLN A C 1
ATOM 797 O O . GLN A 1 98 ? -4.869 -5.984 24.930 1.00 62.06 98 GLN A O 1
ATOM 802 N N . SER A 1 99 ? -3.394 -7.666 25.009 1.00 72.56 99 SER A N 1
ATOM 803 C CA . SER A 1 99 ? -2.265 -6.831 24.623 1.00 72.56 99 SER A CA 1
ATOM 804 C C . SER A 1 99 ? -2.442 -6.390 23.169 1.00 72.56 99 SER A C 1
ATOM 806 O O . SER A 1 99 ? -2.332 -7.178 22.231 1.00 72.56 99 SER A O 1
ATOM 808 N N . ILE A 1 100 ? -2.755 -5.109 22.974 1.00 81.12 100 ILE A N 1
ATOM 809 C CA . ILE A 1 100 ? -2.912 -4.531 21.640 1.00 81.12 100 ILE A CA 1
ATOM 810 C C . ILE A 1 100 ? -1.524 -4.228 21.082 1.00 81.12 100 ILE A C 1
ATOM 812 O O . ILE A 1 100 ? -0.763 -3.435 21.641 1.00 81.12 100 ILE A O 1
ATOM 816 N N . ASN A 1 101 ? -1.197 -4.826 19.938 1.00 87.38 101 ASN A N 1
ATOM 817 C CA . ASN A 1 101 ? -0.005 -4.448 19.195 1.00 87.38 101 ASN A CA 1
ATOM 818 C C . ASN A 1 101 ? -0.273 -3.152 18.417 1.00 87.38 101 ASN A C 1
ATOM 820 O O . ASN A 1 101 ? -0.829 -3.166 17.319 1.00 87.38 101 ASN A O 1
ATOM 824 N N . ILE A 1 102 ? 0.153 -2.021 18.979 1.00 89.44 102 ILE A N 1
ATOM 825 C CA . ILE A 1 102 ? -0.046 -0.712 18.350 1.00 89.44 102 ILE A CA 1
ATOM 826 C C . ILE A 1 102 ? 0.674 -0.589 16.997 1.00 89.44 102 ILE A C 1
ATOM 828 O O . ILE A 1 102 ? 0.204 0.121 16.111 1.00 89.44 102 ILE A O 1
ATOM 832 N N . SER A 1 103 ? 1.792 -1.296 16.799 1.00 90.81 103 SER A N 1
ATOM 833 C CA . SER A 1 103 ? 2.512 -1.290 15.522 1.00 90.81 103 SER A CA 1
ATOM 834 C C . SER A 1 103 ? 1.720 -1.987 14.416 1.00 90.81 103 SER A C 1
ATOM 836 O O . SER A 1 103 ? 1.690 -1.475 13.300 1.00 90.81 103 SER A O 1
ATOM 838 N N . ASP A 1 104 ? 1.039 -3.095 14.727 1.00 88.94 104 ASP A N 1
ATOM 839 C CA . ASP A 1 104 ? 0.121 -3.768 13.792 1.00 88.94 104 ASP A CA 1
ATOM 840 C C . ASP A 1 104 ? -1.062 -2.858 13.435 1.00 88.94 104 ASP A C 1
ATOM 842 O O . ASP A 1 104 ? -1.404 -2.686 12.266 1.00 88.94 104 ASP A O 1
ATOM 846 N N . MET A 1 105 ? -1.627 -2.176 14.433 1.00 91.38 105 MET A N 1
ATOM 847 C CA . MET A 1 105 ? -2.714 -1.219 14.220 1.00 91.38 105 MET A CA 1
ATOM 848 C C . MET A 1 105 ? -2.290 -0.042 13.326 1.00 91.38 105 MET A C 1
ATOM 850 O O . MET A 1 105 ? -3.033 0.340 12.421 1.00 91.38 105 MET A O 1
ATOM 854 N N . PHE A 1 106 ? -1.086 0.512 13.509 1.00 93.56 106 PHE A N 1
ATOM 855 C CA . PHE A 1 106 ? -0.563 1.544 12.606 1.00 93.56 106 PHE A CA 1
ATOM 856 C C . PHE A 1 106 ? -0.295 1.012 11.194 1.00 93.56 106 PHE A C 1
ATOM 858 O O .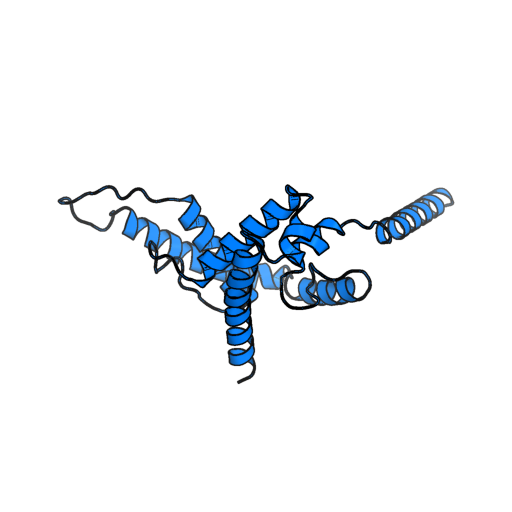 PHE A 1 106 ? -0.566 1.718 10.221 1.00 93.56 106 PHE A O 1
ATOM 865 N N . ALA A 1 107 ? 0.199 -0.223 11.058 1.00 91.75 107 ALA A N 1
ATOM 866 C CA . ALA A 1 107 ? 0.375 -0.849 9.750 1.00 91.75 107 ALA A CA 1
ATOM 867 C C . ALA A 1 107 ? -0.969 -0.943 9.008 1.00 91.75 107 ALA A C 1
ATOM 869 O O . ALA A 1 107 ? -1.072 -0.478 7.871 1.00 91.75 107 ALA A O 1
ATOM 870 N N . ARG A 1 108 ? -2.027 -1.402 9.692 1.00 93.06 108 ARG A N 1
ATOM 871 C CA . ARG A 1 108 ? -3.406 -1.431 9.171 1.00 93.06 108 ARG A CA 1
ATOM 872 C C . ARG A 1 108 ? -3.897 -0.044 8.757 1.00 93.06 108 ARG A C 1
ATOM 874 O O . ARG A 1 108 ? -4.317 0.125 7.617 1.00 93.06 108 ARG A O 1
ATOM 881 N N . LEU A 1 109 ? -3.755 0.965 9.621 1.00 93.81 109 LEU A N 1
ATOM 882 C CA . LEU A 1 109 ? -4.131 2.351 9.308 1.00 93.81 109 LEU A CA 1
ATOM 883 C C . LEU A 1 109 ? -3.469 2.850 8.018 1.00 93.81 109 LEU A C 1
ATOM 885 O O . LEU A 1 109 ? -4.135 3.367 7.121 1.00 93.81 109 LEU A O 1
ATOM 889 N N . THR A 1 110 ? -2.150 2.681 7.910 1.00 93.31 110 THR A N 1
ATOM 890 C CA . THR A 1 110 ? -1.406 3.157 6.737 1.00 93.31 110 THR A CA 1
ATOM 891 C C . THR A 1 110 ? -1.777 2.404 5.463 1.00 93.31 110 THR A C 1
ATOM 893 O O . THR A 1 110 ? -1.871 3.026 4.403 1.00 93.31 110 THR A O 1
ATOM 896 N N . LEU A 1 111 ? -2.025 1.094 5.551 1.00 92.56 111 LEU A N 1
ATOM 897 C CA . LEU A 1 111 ? -2.413 0.276 4.409 1.00 92.56 111 LEU A CA 1
ATOM 898 C C . LEU A 1 111 ? -3.832 0.600 3.927 1.00 92.56 111 LEU A C 1
ATOM 900 O O . LEU A 1 111 ? -4.044 0.732 2.720 1.00 92.56 111 LEU A O 1
ATOM 904 N N . GLU A 1 112 ? -4.792 0.766 4.836 1.00 92.62 112 GLU A N 1
ATOM 905 C CA . GLU A 1 112 ? -6.179 1.108 4.496 1.00 92.62 112 GLU A CA 1
ATOM 906 C C . GLU A 1 112 ? -6.263 2.492 3.851 1.00 92.62 112 GLU A C 1
ATOM 908 O O . GLU A 1 112 ? -6.777 2.629 2.740 1.00 92.62 112 GLU A O 1
ATOM 913 N N . ALA A 1 113 ? -5.636 3.498 4.467 1.00 93.06 113 ALA A N 1
ATOM 914 C CA . ALA A 1 113 ? -5.565 4.836 3.891 1.00 93.06 113 ALA A CA 1
ATOM 915 C C . ALA A 1 113 ? -4.864 4.830 2.523 1.00 93.06 113 ALA A C 1
ATOM 917 O O . ALA A 1 113 ? -5.335 5.458 1.574 1.00 93.06 113 ALA A O 1
ATOM 918 N N . PHE A 1 114 ? -3.752 4.100 2.376 1.00 90.94 114 PHE A N 1
ATOM 919 C CA . PHE A 1 114 ? -3.055 3.999 1.094 1.00 90.94 114 PHE A CA 1
ATOM 920 C C . PHE A 1 114 ? -3.919 3.341 0.015 1.00 90.94 114 PHE A C 1
ATOM 922 O O . PHE A 1 114 ? -3.993 3.856 -1.099 1.00 90.94 114 PHE A O 1
ATOM 929 N N . THR A 1 115 ? -4.563 2.215 0.319 1.00 90.25 115 THR A N 1
ATOM 930 C CA . THR A 1 115 ? -5.390 1.481 -0.652 1.00 90.25 115 THR A CA 1
ATOM 931 C C . THR A 1 115 ? -6.629 2.271 -1.056 1.00 90.25 115 THR A C 1
ATOM 933 O O . THR A 1 115 ? -6.968 2.294 -2.242 1.00 90.25 115 THR A O 1
ATOM 936 N N . PHE A 1 116 ? -7.219 3.028 -0.134 1.00 90.44 116 PHE A N 1
ATOM 937 C CA . PHE A 1 116 ? -8.299 3.947 -0.460 1.00 90.44 116 PHE A CA 1
ATOM 938 C C . PHE A 1 116 ? -7.813 5.126 -1.312 1.00 90.44 116 PHE A C 1
ATOM 940 O O . PHE A 1 116 ? -8.377 5.397 -2.366 1.00 90.44 116 PHE A O 1
ATOM 947 N N . ILE A 1 117 ? -6.717 5.792 -0.944 1.00 89.19 117 ILE A N 1
ATOM 948 C CA . ILE A 1 117 ? -6.189 6.934 -1.712 1.00 89.19 117 ILE A CA 1
ATOM 949 C C . ILE A 1 117 ? -5.709 6.511 -3.111 1.00 89.19 117 ILE A C 1
ATOM 951 O O . ILE A 1 117 ? -5.920 7.222 -4.094 1.00 89.19 117 ILE A O 1
ATOM 955 N N . ALA A 1 118 ? -5.022 5.373 -3.218 1.00 84.94 118 ALA A N 1
ATOM 956 C CA . ALA A 1 118 ? -4.416 4.919 -4.468 1.00 84.94 118 ALA A CA 1
ATOM 957 C C . ALA A 1 118 ? -5.419 4.203 -5.383 1.00 84.94 118 ALA A C 1
ATOM 959 O O . ALA A 1 118 ? -5.389 4.378 -6.607 1.00 84.94 118 ALA A O 1
ATOM 960 N N . PHE A 1 119 ? -6.294 3.381 -4.803 1.00 85.06 119 PHE A N 1
ATOM 961 C CA . PHE A 1 119 ? -7.179 2.485 -5.543 1.00 85.06 119 PHE A CA 1
ATOM 962 C C . PHE A 1 119 ? -8.670 2.748 -5.306 1.00 85.06 119 PHE A C 1
ATOM 964 O O . PHE A 1 119 ? -9.490 2.212 -6.051 1.00 85.06 119 PHE A O 1
ATOM 971 N N . GLY A 1 120 ? -9.046 3.611 -4.365 1.00 86.19 120 GLY A N 1
ATOM 972 C CA . GLY A 1 120 ? -10.449 3.855 -4.018 1.00 86.19 120 GLY A CA 1
ATOM 973 C C . GLY A 1 120 ? -11.127 2.635 -3.400 1.00 86.19 120 GLY A C 1
ATOM 974 O O . GLY A 1 120 ? -12.346 2.530 -3.466 1.00 86.19 120 GLY A O 1
ATOM 975 N N . VAL A 1 121 ? -10.349 1.687 -2.866 1.00 87.50 121 VAL A N 1
ATOM 976 C CA . VAL A 1 121 ? -10.857 0.431 -2.306 1.00 87.50 121 VAL A CA 1
ATOM 977 C C . VAL A 1 121 ? -10.662 0.431 -0.803 1.00 87.50 121 VAL A C 1
ATOM 979 O O . VAL A 1 121 ? -9.566 0.712 -0.323 1.00 87.50 121 VAL A O 1
ATOM 982 N N . ASN A 1 122 ? -11.723 0.077 -0.081 1.00 87.12 122 ASN A N 1
ATOM 983 C CA . ASN A 1 122 ? -11.659 -0.172 1.347 1.00 87.12 122 ASN A CA 1
ATOM 984 C C . ASN A 1 122 ? -11.334 -1.659 1.595 1.00 87.12 122 ASN A C 1
ATOM 986 O O . ASN A 1 122 ? -12.073 -2.539 1.158 1.00 87.12 122 ASN A O 1
ATOM 990 N N . VAL A 1 123 ? -10.199 -1.929 2.246 1.00 86.44 123 VAL A N 1
ATOM 991 C CA . VAL A 1 123 ? -9.733 -3.290 2.586 1.00 86.44 123 VAL A CA 1
ATOM 992 C C . VAL A 1 123 ? -10.293 -3.759 3.938 1.00 86.44 123 VAL A C 1
ATOM 994 O O . VAL A 1 123 ? -10.261 -4.953 4.235 1.00 86.44 123 VAL A O 1
ATOM 997 N N . GLU A 1 124 ? -10.826 -2.832 4.741 1.00 89.38 124 GLU A N 1
ATOM 998 C CA . GLU A 1 124 ? -11.415 -3.056 6.067 1.00 89.38 124 GLU A CA 1
ATOM 999 C C . GLU A 1 124 ? -10.471 -3.769 7.046 1.00 89.38 124 GLU A C 1
ATOM 1001 O O . GLU A 1 124 ? -10.887 -4.572 7.889 1.00 89.38 124 GLU A O 1
ATOM 1006 N N . CYS A 1 125 ? -9.170 -3.501 6.939 1.00 89.75 125 CYS A N 1
ATOM 1007 C CA . CYS A 1 125 ? -8.167 -4.146 7.775 1.00 89.75 125 CYS A CA 1
ATOM 1008 C C . CYS A 1 125 ? -8.187 -3.632 9.220 1.00 89.75 125 CYS A C 1
ATOM 1010 O O . CYS A 1 125 ? -7.822 -4.386 10.123 1.00 89.75 125 CYS A O 1
ATOM 1012 N N . ILE A 1 126 ? -8.662 -2.404 9.453 1.00 91.38 126 ILE A N 1
ATOM 1013 C CA . ILE A 1 126 ? -8.897 -1.843 10.789 1.00 91.38 126 ILE A CA 1
ATOM 1014 C C . ILE A 1 126 ? -10.110 -2.517 11.430 1.00 91.38 126 ILE A C 1
ATOM 1016 O O . ILE A 1 126 ? -9.998 -3.090 12.511 1.00 91.38 126 ILE A O 1
ATOM 1020 N N . LYS A 1 127 ? -11.261 -2.519 10.746 1.00 89.12 127 LYS A N 1
ATOM 1021 C CA . LYS A 1 127 ? -12.525 -3.057 11.284 1.00 89.12 127 LYS A CA 1
ATOM 1022 C C . LYS A 1 127 ? -12.412 -4.526 11.684 1.00 89.12 127 LYS A C 1
ATOM 1024 O O . LYS A 1 127 ? -12.917 -4.919 12.736 1.00 89.12 127 LYS A O 1
ATOM 1029 N N . LYS A 1 128 ? -11.707 -5.317 10.870 1.00 88.19 128 LYS A N 1
ATOM 1030 C CA . LYS A 1 128 ? -11.507 -6.755 11.094 1.00 88.19 128 LYS A CA 1
ATOM 1031 C C . LYS A 1 128 ? -10.409 -7.078 12.107 1.00 88.19 128 LYS A C 1
ATOM 1033 O O . LYS A 1 128 ? -10.211 -8.246 12.409 1.00 88.19 128 LYS A O 1
ATOM 1038 N N . ALA A 1 129 ? -9.695 -6.097 12.665 1.00 85.56 129 ALA A N 1
ATOM 1039 C CA . ALA A 1 129 ? -8.704 -6.372 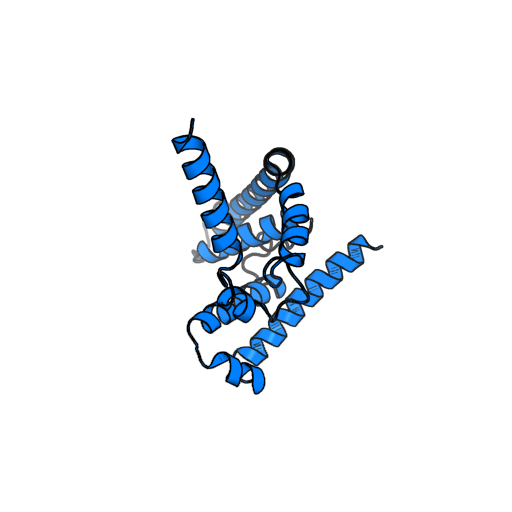13.704 1.00 85.56 129 ALA A CA 1
ATOM 1040 C C . ALA A 1 129 ? -9.347 -7.121 14.898 1.00 85.56 129 ALA A C 1
ATOM 1042 O O . ALA A 1 129 ? -10.440 -6.738 15.331 1.00 85.56 129 ALA A O 1
ATOM 1043 N N . PRO A 1 130 ? -8.703 -8.176 15.440 1.00 81.44 130 PRO A N 1
ATOM 1044 C CA . PRO A 1 130 ? -7.324 -8.623 15.189 1.00 81.44 130 PRO A CA 1
ATOM 1045 C C . PRO A 1 130 ? -7.145 -9.661 14.055 1.00 81.44 130 PRO A C 1
ATOM 1047 O O . PRO A 1 130 ? -6.054 -10.208 13.903 1.00 81.44 130 PRO A O 1
ATOM 1050 N N . GLU A 1 131 ? -8.167 -9.951 13.244 1.00 87.00 131 GLU A N 1
ATOM 1051 C CA . GLU A 1 131 ? -8.082 -10.912 12.134 1.00 87.00 131 GLU A CA 1
ATOM 1052 C C . GLU A 1 131 ? -6.965 -10.540 11.144 1.00 87.00 131 GLU A C 1
ATOM 1054 O O . GLU A 1 131 ? -6.748 -9.367 10.810 1.00 87.00 131 GLU A O 1
ATOM 1059 N N . ILE A 1 132 ? -6.237 -11.551 10.664 1.00 83.62 132 ILE A N 1
ATOM 1060 C CA . ILE A 1 132 ? -5.173 -11.386 9.674 1.00 83.62 132 ILE A CA 1
ATOM 1061 C C . ILE A 1 132 ? -5.748 -11.654 8.285 1.00 83.62 132 ILE A C 1
ATOM 1063 O O . ILE A 1 132 ? -6.014 -12.797 7.919 1.00 83.62 132 ILE A O 1
ATOM 1067 N N . LEU A 1 133 ? -5.877 -10.595 7.492 1.00 88.56 133 LEU A N 1
ATOM 1068 C CA . LEU A 1 133 ? -6.327 -10.685 6.107 1.00 88.56 133 LEU A CA 1
ATOM 1069 C C . LEU A 1 133 ? -5.190 -11.138 5.176 1.00 88.56 133 LEU A C 1
ATOM 1071 O O . LEU A 1 133 ? -4.024 -10.783 5.366 1.00 88.56 133 LEU A O 1
ATOM 1075 N N . GLU A 1 134 ? -5.538 -11.883 4.125 1.00 90.69 134 GLU A N 1
ATOM 1076 C CA . GLU A 1 134 ? -4.569 -12.486 3.198 1.00 90.69 134 GLU A CA 1
ATOM 1077 C C . GLU A 1 134 ? -3.751 -11.441 2.419 1.00 90.69 134 GLU A C 1
ATOM 1079 O O . GLU A 1 134 ? -2.532 -11.587 2.273 1.00 90.69 134 GLU A O 1
ATOM 1084 N N . PHE A 1 135 ? -4.403 -10.371 1.947 1.00 91.12 135 PHE A N 1
ATOM 1085 C CA . PHE A 1 135 ? -3.745 -9.307 1.185 1.00 91.12 135 PHE A CA 1
ATOM 1086 C C . PHE A 1 135 ? -2.738 -8.503 2.032 1.00 91.12 135 PHE A C 1
ATOM 1088 O O . PHE A 1 135 ? -1.572 -8.484 1.638 1.00 91.12 135 PHE A O 1
ATOM 1095 N N . PRO A 1 136 ? -3.105 -7.906 3.189 1.00 90.56 136 PRO A N 1
ATOM 1096 C CA . PRO A 1 136 ? -2.154 -7.218 4.069 1.00 90.56 136 PRO A CA 1
ATOM 1097 C C . PRO A 1 136 ? -0.972 -8.100 4.471 1.00 90.56 136 PRO A C 1
ATOM 1099 O O . PRO A 1 136 ? 0.179 -7.701 4.316 1.00 90.56 136 PRO A O 1
ATOM 1102 N N . LYS A 1 137 ? -1.246 -9.350 4.869 1.00 91.69 137 LYS A N 1
ATOM 1103 C CA . LYS A 1 137 ? -0.205 -10.322 5.224 1.00 91.69 137 LYS A CA 1
ATOM 1104 C C . LYS A 1 137 ? 0.770 -10.561 4.073 1.00 91.69 137 LYS A C 1
ATOM 1106 O O . LYS A 1 137 ? 1.982 -10.553 4.276 1.00 91.69 137 LYS A O 1
ATOM 1111 N N . SER A 1 138 ? 0.251 -10.786 2.866 1.00 92.38 138 SER A N 1
ATOM 1112 C CA . SER A 1 138 ? 1.089 -11.030 1.689 1.00 92.38 138 SER A CA 1
ATOM 1113 C C . SER A 1 138 ? 1.857 -9.786 1.255 1.00 92.38 138 SER A C 1
ATOM 1115 O O . SER A 1 138 ? 3.004 -9.895 0.826 1.00 92.38 138 SER A O 1
ATOM 1117 N N . PHE A 1 139 ? 1.261 -8.603 1.389 1.00 90.38 139 PHE A N 1
ATOM 1118 C CA . PHE A 1 139 ? 1.915 -7.337 1.086 1.00 90.38 139 PHE A CA 1
ATOM 1119 C C . PHE A 1 139 ? 3.118 -7.088 2.007 1.00 90.38 139 PHE A C 1
ATOM 1121 O O . PHE A 1 139 ? 4.224 -6.842 1.516 1.00 90.38 139 PHE A O 1
ATOM 1128 N N . ASP A 1 140 ? 2.938 -7.244 3.320 1.00 90.75 140 ASP A N 1
ATOM 1129 C CA . ASP A 1 140 ? 4.011 -7.060 4.302 1.00 90.75 140 ASP A CA 1
ATOM 1130 C C . ASP A 1 140 ? 5.106 -8.120 4.159 1.00 90.75 140 ASP A C 1
ATOM 1132 O O . ASP A 1 140 ? 6.294 -7.789 4.139 1.00 90.75 140 ASP A O 1
ATOM 1136 N N . ALA A 1 141 ? 4.734 -9.390 3.971 1.00 91.62 141 ALA A N 1
ATOM 1137 C CA . ALA A 1 141 ? 5.699 -10.464 3.744 1.00 91.62 141 ALA A CA 1
ATOM 1138 C C . ALA A 1 141 ? 6.536 -10.218 2.478 1.00 91.62 141 ALA A C 1
ATOM 1140 O O . ALA A 1 141 ? 7.765 -10.333 2.505 1.00 91.62 141 ALA A O 1
ATOM 1141 N N . ALA A 1 142 ? 5.900 -9.788 1.382 1.00 90.50 142 ALA A N 1
ATOM 1142 C CA . ALA A 1 142 ? 6.609 -9.418 0.163 1.00 90.50 142 ALA A CA 1
ATOM 1143 C C . ALA A 1 142 ? 7.583 -8.254 0.402 1.00 90.50 142 ALA A C 1
ATOM 1145 O O . ALA A 1 142 ? 8.717 -8.294 -0.083 1.00 90.50 142 ALA A O 1
ATOM 1146 N N . PHE A 1 143 ? 7.179 -7.240 1.174 1.00 87.62 143 PHE A N 1
ATOM 1147 C CA . PHE A 1 143 ? 8.035 -6.107 1.520 1.00 87.62 143 PHE A CA 1
ATOM 1148 C C . PHE A 1 143 ? 9.240 -6.521 2.378 1.00 87.62 143 PHE A C 1
ATOM 1150 O O . PHE A 1 143 ? 10.369 -6.097 2.104 1.00 87.62 143 PHE A O 1
ATOM 1157 N N . VAL A 1 144 ? 9.039 -7.397 3.367 1.00 89.50 144 VAL A N 1
ATOM 1158 C CA . VAL A 1 144 ? 10.112 -7.938 4.215 1.00 89.50 144 VAL A CA 1
ATOM 1159 C C . VAL A 1 144 ? 11.117 -8.726 3.381 1.00 89.50 144 VAL A C 1
ATOM 1161 O O . VAL A 1 144 ? 12.318 -8.464 3.476 1.00 89.50 144 VAL A O 1
ATOM 1164 N N . ILE A 1 145 ? 10.660 -9.637 2.517 1.00 88.56 145 ILE A N 1
ATOM 1165 C CA . ILE A 1 145 ? 11.555 -10.431 1.660 1.00 88.56 145 ILE A CA 1
ATOM 1166 C C . ILE A 1 145 ? 12.298 -9.521 0.671 1.00 88.56 145 ILE A C 1
ATOM 1168 O O . ILE A 1 145 ? 13.513 -9.641 0.503 1.00 88.56 145 ILE A O 1
ATOM 1172 N N . CYS A 1 146 ? 11.617 -8.538 0.071 1.00 85.19 146 CYS A N 1
ATOM 1173 C CA . CYS A 1 146 ? 12.273 -7.539 -0.775 1.00 85.19 146 CYS A CA 1
ATOM 1174 C C . CYS A 1 146 ? 13.347 -6.759 -0.004 1.00 85.19 146 CYS A C 1
ATOM 1176 O O . CYS A 1 146 ? 14.433 -6.512 -0.525 1.00 85.19 146 CYS A O 1
ATOM 1178 N N . THR A 1 147 ? 13.092 -6.411 1.254 1.00 84.69 147 THR A N 1
ATOM 1179 C CA . THR A 1 147 ? 14.081 -5.736 2.100 1.00 84.69 147 THR A CA 1
ATOM 1180 C C . THR A 1 147 ? 15.262 -6.656 2.421 1.00 84.69 147 THR A C 1
ATOM 1182 O O . THR A 1 147 ? 16.407 -6.217 2.356 1.00 84.69 147 THR A O 1
ATOM 1185 N N . ARG A 1 148 ? 15.034 -7.954 2.659 1.00 85.69 148 ARG A N 1
ATOM 1186 C CA . ARG A 1 148 ? 16.112 -8.939 2.866 1.00 85.69 148 ARG A CA 1
ATOM 1187 C C . ARG A 1 148 ? 17.014 -9.101 1.645 1.00 85.69 148 ARG A C 1
ATOM 1189 O O . ARG A 1 148 ? 18.225 -9.215 1.817 1.00 85.69 148 ARG A O 1
ATOM 1196 N N . ARG A 1 149 ? 16.483 -8.993 0.420 1.00 85.81 149 ARG A N 1
ATOM 1197 C CA . ARG A 1 149 ? 17.300 -8.987 -0.816 1.00 85.81 149 ARG A CA 1
ATOM 1198 C C . ARG A 1 149 ? 18.352 -7.874 -0.852 1.00 85.81 149 ARG A C 1
ATOM 1200 O O . ARG A 1 149 ? 19.339 -8.006 -1.568 1.00 85.81 149 ARG A O 1
ATOM 1207 N N . TRP A 1 150 ? 18.159 -6.774 -0.119 1.00 78.62 150 TRP A N 1
ATOM 1208 C CA . TRP A 1 150 ? 19.194 -5.739 -0.004 1.00 78.62 150 TRP A CA 1
ATOM 1209 C C . TRP A 1 150 ? 20.407 -6.207 0.797 1.00 78.62 150 TRP A C 1
ATOM 1211 O O . TRP A 1 150 ? 21.521 -5.770 0.514 1.00 78.62 150 TRP A O 1
ATOM 1221 N N . LEU A 1 151 ? 20.187 -7.068 1.790 1.00 83.88 151 LEU A N 1
ATOM 1222 C CA . LEU A 1 151 ? 21.220 -7.588 2.682 1.00 83.88 151 LEU A CA 1
ATOM 1223 C C . LEU A 1 151 ? 21.829 -8.896 2.164 1.00 83.88 151 LEU A C 1
ATOM 1225 O O . LEU A 1 151 ? 22.975 -9.195 2.483 1.00 83.88 151 LEU A O 1
ATOM 1229 N N . ASP A 1 152 ? 21.090 -9.658 1.356 1.00 83.25 152 ASP A N 1
ATOM 1230 C CA . ASP A 1 152 ? 21.550 -10.920 0.783 1.00 83.25 152 ASP A CA 1
ATOM 1231 C C . ASP A 1 152 ? 22.152 -10.715 -0.619 1.00 83.25 152 ASP A C 1
ATOM 1233 O O . ASP A 1 152 ? 21.401 -10.531 -1.572 1.00 83.25 152 ASP A O 1
ATOM 1237 N N . PRO A 1 153 ? 23.481 -10.795 -0.814 1.00 81.56 153 PRO A N 1
ATOM 1238 C CA . PRO A 1 153 ? 24.092 -10.694 -2.140 1.00 81.56 153 PRO A CA 1
ATOM 1239 C C . PRO A 1 153 ? 23.823 -11.916 -3.041 1.00 81.56 153 PRO A C 1
ATOM 1241 O O . PRO A 1 153 ? 23.966 -11.814 -4.263 1.00 81.56 153 PRO A O 1
ATOM 1244 N N . LEU A 1 154 ? 23.417 -13.060 -2.473 1.00 84.12 154 LEU A N 1
ATOM 1245 C CA . LEU A 1 154 ? 23.177 -14.325 -3.179 1.00 84.12 154 LEU A CA 1
ATOM 1246 C C . LEU A 1 154 ? 21.720 -14.509 -3.628 1.00 84.12 154 LEU A C 1
ATOM 1248 O O . LEU A 1 154 ? 21.409 -15.505 -4.288 1.00 84.12 154 LEU A O 1
ATOM 1252 N N . TYR A 1 155 ? 20.829 -13.551 -3.357 1.00 83.19 155 TYR A N 1
ATOM 1253 C CA . TYR A 1 155 ? 19.408 -13.646 -3.723 1.00 83.19 155 TYR A CA 1
ATOM 1254 C C . TYR A 1 155 ? 19.172 -13.938 -5.212 1.00 83.19 155 TYR A C 1
ATOM 1256 O O . TYR A 1 155 ? 18.205 -14.602 -5.558 1.00 83.19 155 TYR A O 1
ATOM 1264 N N . LYS A 1 156 ? 20.058 -13.501 -6.120 1.00 82.81 156 LYS A N 1
ATOM 1265 C CA . LYS A 1 156 ? 19.928 -13.802 -7.559 1.00 82.81 156 LYS A CA 1
ATOM 1266 C C . LYS A 1 156 ? 20.016 -15.297 -7.845 1.00 82.81 156 LYS A C 1
ATOM 1268 O O . LYS A 1 156 ? 19.296 -15.789 -8.707 1.00 82.81 156 LYS A O 1
ATOM 1273 N N . VAL A 1 157 ? 20.891 -15.999 -7.126 1.00 85.38 157 VAL A N 1
ATOM 1274 C CA . VAL A 1 157 ? 21.050 -17.452 -7.239 1.00 85.38 157 VAL A CA 1
ATOM 1275 C C . VAL A 1 157 ? 19.836 -18.139 -6.623 1.00 85.38 157 VAL A C 1
ATOM 1277 O O . VAL A 1 157 ? 19.231 -18.991 -7.266 1.00 85.38 157 VAL A O 1
ATOM 1280 N N . LYS A 1 158 ? 19.405 -17.702 -5.431 1.00 83.69 158 LYS A N 1
ATOM 1281 C CA . LYS A 1 158 ? 18.183 -18.211 -4.782 1.00 83.69 158 LYS A CA 1
ATOM 1282 C C . LYS A 1 158 ? 16.942 -18.018 -5.655 1.00 83.69 158 LYS A C 1
ATOM 1284 O O . LYS A 1 158 ? 16.111 -18.916 -5.741 1.00 83.69 158 LYS A O 1
ATOM 1289 N N . ARG A 1 159 ? 16.856 -16.883 -6.353 1.00 84.50 159 ARG A N 1
ATOM 1290 C CA . ARG A 1 159 ? 15.785 -16.556 -7.297 1.00 84.50 159 ARG A CA 1
ATOM 1291 C C . ARG A 1 159 ? 15.845 -17.433 -8.538 1.00 84.50 159 ARG A C 1
ATOM 1293 O O . ARG A 1 159 ? 14.810 -17.923 -8.969 1.00 84.50 159 ARG A O 1
ATOM 1300 N N . ALA A 1 160 ? 17.036 -17.638 -9.103 1.00 84.19 160 ALA A N 1
ATOM 1301 C CA . ALA A 1 160 ? 17.220 -18.498 -10.271 1.00 84.19 160 ALA A CA 1
ATOM 1302 C C . ALA A 1 160 ? 16.829 -19.954 -9.978 1.00 84.19 160 ALA A C 1
ATOM 1304 O O . ALA A 1 160 ? 16.259 -20.618 -10.836 1.00 84.19 160 ALA A O 1
ATOM 1305 N N . LEU A 1 161 ? 17.093 -20.425 -8.757 1.00 85.69 161 LEU A N 1
ATOM 1306 C CA . LEU A 1 161 ? 16.718 -21.764 -8.302 1.00 85.69 161 LEU A CA 1
ATOM 1307 C C . LEU A 1 161 ? 15.299 -21.833 -7.702 1.00 85.69 161 LEU A C 1
ATOM 1309 O O . LEU A 1 161 ? 14.815 -22.925 -7.421 1.00 85.69 161 LEU A O 1
ATOM 1313 N N . ASN A 1 162 ? 14.633 -20.689 -7.506 1.00 84.12 162 ASN A N 1
ATOM 1314 C CA . ASN A 1 162 ? 13.321 -20.552 -6.863 1.00 84.12 162 ASN A CA 1
ATOM 1315 C C . ASN A 1 162 ? 13.221 -21.265 -5.494 1.00 84.12 162 ASN A C 1
ATOM 1317 O O . ASN A 1 162 ? 12.287 -22.028 -5.238 1.00 84.12 162 ASN A O 1
ATOM 1321 N N . ILE A 1 163 ? 14.202 -21.039 -4.614 1.00 84.25 163 ILE A N 1
ATOM 1322 C CA . ILE A 1 163 ? 14.313 -21.725 -3.312 1.00 84.25 163 ILE A CA 1
ATOM 1323 C C . ILE A 1 163 ? 13.944 -20.784 -2.154 1.00 84.25 163 ILE A C 1
ATOM 1325 O O . ILE A 1 163 ? 14.270 -19.596 -2.174 1.00 84.25 163 ILE A O 1
ATOM 1329 N N . ALA A 1 164 ? 13.322 -21.351 -1.113 1.00 82.62 164 ALA A N 1
ATOM 1330 C CA . ALA A 1 164 ? 13.026 -20.706 0.171 1.00 82.62 164 ALA A CA 1
ATOM 1331 C C . ALA A 1 164 ? 12.211 -19.405 0.025 1.00 82.62 164 ALA A C 1
ATOM 1333 O O . ALA A 1 164 ? 11.106 -19.436 -0.517 1.00 82.62 164 ALA A O 1
ATOM 1334 N N . GLU A 1 165 ? 12.760 -18.277 0.486 1.00 82.62 165 GLU A N 1
ATOM 1335 C CA . GLU A 1 165 ? 12.099 -16.964 0.517 1.00 82.62 165 GLU A CA 1
ATOM 1336 C C . GLU A 1 165 ? 11.670 -16.483 -0.877 1.00 82.62 165 GLU A C 1
ATOM 1338 O O . GLU A 1 165 ? 10.681 -15.774 -1.022 1.00 82.62 165 GLU A O 1
ATOM 1343 N N . GLU A 1 166 ? 12.375 -16.892 -1.932 1.00 86.00 166 GLU A N 1
ATOM 1344 C CA . GLU A 1 166 ? 12.049 -16.495 -3.306 1.00 86.00 166 GLU A CA 1
ATOM 1345 C C . GLU A 1 166 ? 10.782 -17.193 -3.821 1.00 86.00 166 GLU A C 1
ATOM 1347 O O . GLU A 1 166 ? 9.990 -16.593 -4.551 1.00 86.00 166 GLU A O 1
ATOM 1352 N N . ARG A 1 167 ? 10.536 -18.435 -3.380 1.00 86.94 167 ARG A N 1
ATOM 1353 C CA . ARG A 1 167 ? 9.294 -19.161 -3.677 1.00 86.94 167 ARG A CA 1
ATOM 1354 C C . ARG A 1 167 ? 8.109 -18.548 -2.937 1.00 86.94 167 ARG A C 1
ATOM 1356 O O . ARG A 1 167 ? 7.046 -18.372 -3.528 1.00 86.94 167 ARG A O 1
ATOM 1363 N N . GLU A 1 168 ? 8.302 -18.224 -1.662 1.00 89.56 168 GLU A N 1
ATOM 1364 C CA . GLU A 1 168 ? 7.297 -17.557 -0.830 1.00 89.56 168 GLU A CA 1
ATOM 1365 C C . GLU A 1 168 ? 6.950 -16.168 -1.388 1.00 89.56 168 GLU A C 1
ATOM 1367 O O . GLU A 1 168 ? 5.779 -15.832 -1.560 1.00 89.56 168 GLU A O 1
ATOM 1372 N N . LEU A 1 169 ? 7.958 -15.403 -1.811 1.00 89.56 169 LEU A N 1
ATOM 1373 C CA . LEU A 1 169 ? 7.754 -14.114 -2.459 1.00 89.56 169 LEU A CA 1
ATOM 1374 C C . LEU A 1 169 ? 6.931 -14.229 -3.745 1.00 89.56 169 LEU A C 1
ATOM 1376 O O . LEU A 1 169 ? 6.054 -13.400 -3.969 1.00 89.56 169 LEU A O 1
ATOM 1380 N N . ASN A 1 170 ? 7.169 -15.246 -4.577 1.00 88.00 170 ASN A N 1
ATOM 1381 C CA . ASN A 1 170 ? 6.364 -15.466 -5.781 1.00 88.00 170 ASN A CA 1
ATOM 1382 C C . ASN A 1 170 ? 4.884 -15.717 -5.445 1.00 88.00 170 ASN A C 1
ATOM 1384 O O . ASN A 1 170 ? 4.003 -15.214 -6.145 1.00 88.00 170 ASN A O 1
ATOM 1388 N N . HIS A 1 171 ? 4.604 -16.439 -4.357 1.00 91.12 171 HIS A N 1
ATOM 1389 C CA . HIS A 1 171 ? 3.240 -16.644 -3.878 1.00 91.12 171 HIS A CA 1
ATOM 1390 C C . HIS A 1 171 ? 2.601 -15.330 -3.404 1.00 91.12 171 HIS A C 1
ATOM 1392 O O . HIS A 1 171 ? 1.533 -14.961 -3.892 1.00 91.12 171 HIS A O 1
ATOM 1398 N N . HIS A 1 172 ? 3.276 -14.567 -2.542 1.00 92.31 172 HIS A N 1
ATOM 1399 C CA . HIS A 1 172 ? 2.758 -13.284 -2.058 1.00 92.31 172 HIS A CA 1
ATOM 1400 C C . HIS A 1 172 ? 2.548 -12.263 -3.176 1.00 92.31 172 HIS A C 1
ATOM 1402 O O . HIS A 1 172 ? 1.529 -11.575 -3.221 1.00 92.31 172 HIS A O 1
ATOM 1408 N N . VAL A 1 173 ? 3.475 -12.207 -4.131 1.00 89.75 173 VAL A N 1
ATOM 1409 C CA . VAL A 1 173 ? 3.340 -11.388 -5.337 1.00 89.75 173 VAL A CA 1
ATOM 1410 C C . VAL A 1 173 ? 2.121 -11.815 -6.151 1.00 89.75 173 VAL A C 1
ATOM 1412 O O . VAL A 1 173 ? 1.433 -10.955 -6.692 1.00 89.75 173 VAL A O 1
ATOM 1415 N N . SER A 1 174 ? 1.809 -13.112 -6.228 1.00 90.62 174 SER A N 1
ATOM 1416 C CA . SER A 1 174 ? 0.591 -13.588 -6.891 1.00 90.62 174 SER A CA 1
ATOM 1417 C C . SER A 1 174 ? -0.677 -13.076 -6.204 1.00 90.62 174 SER A C 1
ATOM 1419 O O . SER A 1 174 ? -1.590 -12.635 -6.899 1.00 90.62 174 SER A O 1
ATOM 1421 N N . VAL A 1 175 ? -0.730 -13.083 -4.869 1.00 92.56 175 VAL A N 1
ATOM 1422 C CA . VAL A 1 175 ? -1.866 -12.547 -4.095 1.00 92.56 175 VAL A CA 1
ATOM 1423 C C . VAL A 1 175 ? -2.033 -11.046 -4.342 1.00 92.56 175 VAL A C 1
ATOM 1425 O O . VAL A 1 175 ? -3.125 -10.589 -4.678 1.00 92.56 175 VAL A O 1
ATOM 1428 N N . VAL A 1 176 ? -0.942 -10.277 -4.260 1.00 90.38 176 VAL A N 1
ATOM 1429 C CA . VAL A 1 176 ? -0.959 -8.828 -4.526 1.00 90.38 176 VAL A CA 1
ATOM 1430 C C . VAL A 1 176 ? -1.381 -8.537 -5.968 1.00 90.38 176 VAL A C 1
ATOM 1432 O O . VAL A 1 176 ? -2.182 -7.639 -6.213 1.00 90.38 176 VAL A O 1
ATOM 1435 N N . ASN A 1 177 ? -0.880 -9.309 -6.932 1.00 88.88 177 ASN A N 1
ATOM 1436 C CA . ASN A 1 177 ? -1.253 -9.155 -8.333 1.00 88.88 177 ASN A CA 1
ATOM 1437 C C . ASN A 1 177 ? -2.733 -9.452 -8.565 1.00 88.88 177 ASN A C 1
ATOM 1439 O O . ASN A 1 177 ? -3.368 -8.704 -9.296 1.00 88.88 177 ASN A O 1
ATOM 1443 N N . LYS A 1 178 ? -3.275 -10.504 -7.939 1.00 91.75 178 LYS A N 1
ATOM 1444 C CA . LYS A 1 178 ? -4.699 -10.835 -8.027 1.00 91.75 178 LYS A CA 1
ATOM 1445 C C . LYS A 1 178 ? -5.556 -9.679 -7.512 1.00 91.75 178 LYS A C 1
ATOM 1447 O O . LYS A 1 178 ? -6.445 -9.233 -8.221 1.00 91.75 178 LYS A O 1
ATOM 1452 N N . PHE A 1 179 ? -5.206 -9.119 -6.354 1.00 90.38 179 PHE A N 1
ATOM 1453 C CA . PHE A 1 179 ? -5.882 -7.939 -5.809 1.00 90.38 179 PHE A CA 1
ATOM 1454 C C . PHE A 1 179 ? -5.864 -6.746 -6.783 1.00 90.38 179 PHE A C 1
ATOM 1456 O O . PHE A 1 179 ? -6.886 -6.102 -7.010 1.00 90.38 179 PHE A O 1
ATOM 1463 N N . VAL A 1 180 ? -4.717 -6.463 -7.410 1.00 88.12 180 VAL A N 1
ATOM 1464 C CA . VAL A 1 180 ? -4.606 -5.390 -8.415 1.00 88.12 180 VAL A CA 1
ATOM 1465 C C . VAL A 1 180 ? -5.429 -5.698 -9.671 1.00 88.12 180 VAL A C 1
ATOM 1467 O O . VAL A 1 180 ? -6.089 -4.803 -10.199 1.00 88.12 180 VAL A O 1
ATOM 1470 N N . ASP A 1 181 ? -5.404 -6.939 -10.154 1.00 90.00 181 ASP A N 1
ATOM 1471 C CA . ASP A 1 181 ? -6.168 -7.371 -11.328 1.00 90.00 181 ASP A CA 1
ATOM 1472 C C . ASP A 1 181 ? -7.686 -7.266 -11.073 1.00 90.00 181 ASP A C 1
ATOM 1474 O O . ASP A 1 181 ? -8.423 -6.806 -11.951 1.00 90.00 181 ASP A O 1
ATOM 1478 N N . ASP A 1 182 ? -8.146 -7.594 -9.861 1.00 91.25 182 ASP A N 1
ATOM 1479 C CA . ASP A 1 182 ? -9.543 -7.448 -9.437 1.00 91.25 182 ASP A CA 1
ATOM 1480 C C . ASP A 1 182 ? -9.977 -5.972 -9.470 1.00 91.25 182 ASP A C 1
ATOM 1482 O O . ASP A 1 182 ? -11.008 -5.641 -10.058 1.00 91.25 182 ASP A O 1
ATOM 1486 N N . ILE A 1 183 ? -9.149 -5.057 -8.949 1.00 88.69 183 ILE A N 1
ATOM 1487 C CA . ILE A 1 183 ? -9.397 -3.603 -9.007 1.00 88.69 183 ILE A CA 1
ATOM 1488 C C . ILE A 1 183 ? -9.477 -3.105 -10.452 1.00 88.69 183 ILE A C 1
ATOM 1490 O O . ILE A 1 183 ? -10.344 -2.302 -10.803 1.00 88.69 183 ILE A O 1
ATOM 1494 N N . ILE A 1 184 ? -8.548 -3.545 -11.304 1.00 87.69 184 ILE A N 1
ATOM 1495 C CA . ILE A 1 184 ? -8.530 -3.148 -12.716 1.00 87.69 184 ILE A CA 1
ATOM 1496 C C . ILE A 1 184 ? -9.798 -3.641 -13.417 1.00 87.69 184 ILE A C 1
ATOM 1498 O O . ILE A 1 184 ? -10.359 -2.910 -14.232 1.00 87.69 184 ILE A O 1
ATOM 1502 N N . THR A 1 185 ? -10.247 -4.855 -13.103 1.00 91.50 185 THR A N 1
ATOM 1503 C CA . THR A 1 185 ? -11.456 -5.448 -13.682 1.00 91.50 185 THR A CA 1
ATOM 1504 C C . THR A 1 185 ? -12.705 -4.685 -13.246 1.00 91.50 185 THR A C 1
ATOM 1506 O O . THR A 1 185 ? -13.508 -4.315 -14.097 1.00 91.50 185 THR A O 1
ATOM 1509 N N . GLN A 1 186 ? -12.822 -4.347 -11.959 1.00 88.56 186 GLN A N 1
ATOM 1510 C CA . GLN A 1 186 ? -13.940 -3.556 -11.426 1.00 88.56 186 GLN A CA 1
ATOM 1511 C C . GLN A 1 186 ? -14.062 -2.164 -12.054 1.00 88.56 186 GLN A C 1
ATOM 1513 O O . GLN A 1 186 ? -15.159 -1.638 -12.140 1.00 88.56 186 GLN A O 1
ATOM 1518 N N . ARG A 1 187 ? -12.951 -1.555 -12.486 1.00 84.25 187 ARG A N 1
ATOM 1519 C CA . ARG A 1 187 ? -12.952 -0.225 -13.125 1.00 84.25 187 ARG A CA 1
ATOM 1520 C C . ARG A 1 187 ? -13.194 -0.252 -14.633 1.00 84.25 187 ARG A C 1
ATOM 1522 O O . ARG A 1 187 ? -13.378 0.806 -15.230 1.00 84.25 187 ARG A O 1
ATOM 1529 N N . LYS A 1 188 ? -13.053 -1.419 -15.266 1.00 81.38 188 LYS A N 1
ATOM 1530 C CA . LYS A 1 188 ? -13.277 -1.597 -16.709 1.00 81.38 188 LYS A CA 1
ATOM 1531 C C . LYS A 1 188 ? -14.732 -1.925 -17.037 1.00 81.38 188 LYS A C 1
ATOM 1533 O O . LYS A 1 188 ? -15.146 -1.633 -18.156 1.00 81.38 188 LYS A O 1
ATOM 1538 N N . ASN A 1 189 ? -15.433 -2.554 -16.098 1.00 55.50 189 ASN A N 1
ATOM 1539 C CA . ASN A 1 189 ? -16.868 -2.824 -16.156 1.00 55.50 189 ASN A CA 1
ATOM 1540 C C . ASN A 1 189 ? -17.650 -1.631 -15.605 1.00 55.50 189 ASN A C 1
ATOM 1542 O O . ASN A 1 189 ? -18.778 -1.420 -16.095 1.00 55.50 189 ASN A O 1
#

Radius of gyration: 22.2 Å; chains: 1; bounding box: 49×61×56 Å

Sequence (189 aa):
KNVLKKKKKTKKKKKNKLIHIHKYKHVYLVCTCAKGDGIFNTDGKIWKKHRAIASRIFTMRSLKDHMFECFLNTSDDFMAKLSELTGEAKSSDEKDLQSINISDMFARLTLEAFTFIAFGVNVECIKKAPEILEFPKSFDAAFVICTRRWLDPLYKVKRALNIAEERELNHHVSVVNKFVDDIITQRKN

pLDDT: mean 77.97, std 16.22, range [39.03, 93.81]